Protein AF-A0A2E0SKE7-F1 (afdb_monomer)

Mean predicted aligned error: 14.34 Å

pLDDT: mean 80.15, std 22.95, range [33.75, 98.75]

Radius of gyration: 30.71 Å; Cα contacts (8 Å, |Δi|>4): 291; chains: 1; bounding box: 75×81×59 Å

Sequence (186 aa):
MTPLTCRRSLMFNAILLCSWVLGIGILSIAAPQISRQQVGTESETTEPKEPVQVSSRIMLTGGDTGILFVTASIEEGWFIHSITQETYIPTTISLHPQESFSTSNFKPERQPEIRLYDFTEVALEYHTEKVTWQAPIQFDAATDPADIVVRGKFKAAASTELTSVLIHAKLEARVEPTVPVLAPRT

Foldseek 3Di:
DDDDDDDDDDDDDDDDDDDDDDDDDDDPPPDPPPPPPPPPPPPPPPPPPDQKDKAWAWEAPDQFKTKIKIKIFGHPQKKWFDCPDDPDFHKDKFWDDDPFKDKDDKDKPDFFDWDDDPVDPDITGIDHGMIMIMIMMGGDPVDGQQPDWTKIWIWTWIDGPPDTDIDIDIYTYGHDPPDPPPPDDD

Structure (mmCIF, N/CA/C/O backbone):
data_AF-A0A2E0SKE7-F1
#
_entry.id   AF-A0A2E0SKE7-F1
#
loop_
_atom_site.group_PDB
_atom_site.id
_atom_site.type_symbol
_atom_site.label_atom_id
_atom_site.label_alt_id
_atom_site.label_comp_id
_atom_site.label_asym_id
_atom_site.label_entity_id
_atom_site.label_seq_id
_atom_site.pdbx_PDB_ins_code
_atom_site.Cartn_x
_atom_site.Cartn_y
_atom_site.Cartn_z
_atom_site.occupancy
_atom_site.B_iso_or_equiv
_atom_site.auth_seq_id
_atom_site.auth_comp_id
_atom_site.auth_asym_id
_atom_site.auth_atom_id
_atom_site.pdbx_PDB_model_num
ATOM 1 N N . MET A 1 1 ? -56.347 -2.959 -5.581 1.00 47.53 1 MET A N 1
ATOM 2 C CA . MET A 1 1 ? -55.720 -3.685 -6.704 1.00 47.53 1 MET A CA 1
ATOM 3 C C . MET A 1 1 ? -54.353 -4.131 -6.223 1.00 47.53 1 MET A C 1
ATOM 5 O O . MET A 1 1 ? -53.483 -3.297 -6.029 1.00 47.53 1 MET A O 1
ATOM 9 N N . THR A 1 2 ? -54.225 -5.412 -5.906 1.00 36.94 2 THR A N 1
ATOM 10 C CA . THR A 1 2 ? -53.046 -6.038 -5.289 1.00 36.94 2 THR A CA 1
ATOM 11 C C . THR A 1 2 ? -52.792 -7.382 -5.989 1.00 36.94 2 THR A C 1
ATOM 13 O O . THR A 1 2 ? -53.700 -7.898 -6.644 1.00 36.94 2 THR A O 1
ATOM 16 N N . PRO A 1 3 ? -51.548 -7.886 -5.946 1.00 51.59 3 PRO A N 1
ATOM 17 C CA . PRO A 1 3 ? -50.864 -8.478 -7.094 1.00 51.59 3 PRO A CA 1
ATOM 18 C C . PRO A 1 3 ? -50.889 -10.009 -7.086 1.00 51.59 3 PRO A C 1
ATOM 20 O O . PRO A 1 3 ? -51.118 -10.623 -6.047 1.00 51.59 3 PRO A O 1
ATOM 23 N N . LEU A 1 4 ? -50.565 -10.631 -8.225 1.00 41.72 4 LEU A N 1
ATOM 24 C CA . LEU A 1 4 ? -50.261 -12.060 -8.277 1.00 41.72 4 LEU A CA 1
ATOM 25 C C . LEU A 1 4 ? -48.939 -12.333 -8.997 1.00 41.72 4 LEU A C 1
ATOM 27 O O . LEU A 1 4 ? -48.780 -12.169 -10.204 1.00 41.72 4 LEU A O 1
ATOM 31 N N . THR A 1 5 ? -48.003 -12.766 -8.164 1.00 41.72 5 THR A N 1
ATOM 32 C CA . THR A 1 5 ? -46.734 -13.436 -8.415 1.00 41.72 5 THR A CA 1
ATOM 33 C C . THR A 1 5 ? -46.923 -14.681 -9.286 1.00 41.72 5 THR A C 1
ATOM 35 O O . THR A 1 5 ? -47.740 -15.545 -8.972 1.00 41.72 5 THR A O 1
ATOM 38 N N . CYS A 1 6 ? -46.125 -14.821 -10.346 1.00 36.75 6 CYS A N 1
ATOM 39 C CA . CYS A 1 6 ? -46.053 -16.046 -11.142 1.00 36.75 6 CYS A CA 1
ATOM 40 C C . CYS A 1 6 ? -44.883 -16.911 -10.646 1.00 36.75 6 CYS A C 1
ATOM 42 O O . CYS A 1 6 ? -43.718 -16.547 -10.793 1.00 36.75 6 CYS A O 1
ATOM 44 N N . ARG A 1 7 ? -45.207 -18.052 -10.029 1.00 44.09 7 ARG A N 1
ATOM 45 C CA . ARG A 1 7 ? -44.280 -19.104 -9.589 1.00 44.09 7 ARG A CA 1
ATOM 46 C C . ARG A 1 7 ? -44.518 -20.308 -10.499 1.00 44.09 7 ARG A C 1
ATOM 48 O O . ARG A 1 7 ? -45.610 -20.867 -10.479 1.00 44.09 7 ARG A O 1
ATOM 55 N N . ARG A 1 8 ? -43.536 -20.705 -11.312 1.00 43.62 8 ARG A N 1
ATOM 56 C CA . ARG A 1 8 ? -43.662 -21.858 -12.219 1.00 43.62 8 ARG A CA 1
ATOM 57 C C . ARG A 1 8 ? -42.868 -23.038 -11.659 1.00 43.62 8 ARG A C 1
ATOM 59 O O . ARG A 1 8 ? -41.648 -23.066 -11.732 1.00 43.62 8 ARG A O 1
ATOM 66 N N . SER A 1 9 ? -43.599 -23.974 -11.063 1.00 36.50 9 SER A N 1
ATOM 67 C CA . SER A 1 9 ? -43.170 -25.336 -10.744 1.00 36.50 9 SER A CA 1
ATOM 68 C C . SER A 1 9 ? -43.818 -26.254 -11.780 1.00 36.50 9 SER A C 1
ATOM 70 O O . SER A 1 9 ? -45.020 -26.124 -12.017 1.00 36.50 9 SER A O 1
ATOM 72 N N . LEU A 1 10 ? -43.054 -27.133 -12.429 1.00 44.31 10 LEU A N 1
ATOM 73 C CA . LEU A 1 10 ? -43.595 -28.154 -13.327 1.00 44.31 10 LEU A CA 1
ATOM 74 C C . LEU A 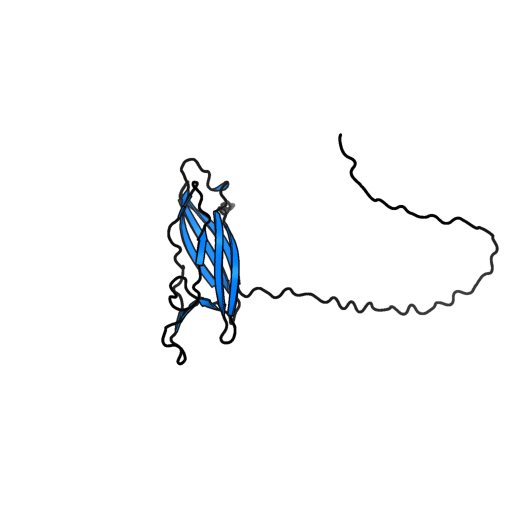1 10 ? -43.152 -29.537 -12.845 1.00 44.31 10 LEU A C 1
ATOM 76 O O . LEU A 1 10 ? -41.967 -29.850 -12.772 1.00 44.31 10 LEU A O 1
ATOM 80 N N . MET A 1 11 ? -44.181 -30.296 -12.475 1.00 34.84 11 MET A N 1
ATOM 81 C CA . MET A 1 11 ? -44.224 -31.686 -12.028 1.00 34.84 11 MET A CA 1
ATOM 82 C C . MET A 1 11 ? -43.727 -32.632 -13.136 1.00 34.84 11 MET A C 1
ATOM 84 O O . MET A 1 11 ? -43.934 -32.367 -14.317 1.00 34.84 11 MET A O 1
ATOM 88 N N . PHE A 1 12 ? -42.916 -33.645 -12.815 1.00 36.75 12 PHE A N 1
ATOM 89 C CA . PHE A 1 12 ? -43.329 -35.025 -12.494 1.00 36.75 12 PHE A CA 1
ATOM 90 C C . PHE A 1 12 ? -44.429 -35.579 -13.408 1.00 36.75 12 PHE A C 1
ATOM 92 O O . PHE A 1 12 ? -45.588 -35.190 -13.295 1.00 36.75 12 PHE A O 1
ATOM 99 N N . ASN A 1 13 ? -44.063 -36.543 -14.258 1.00 35.41 13 ASN A N 1
ATOM 100 C CA . ASN A 1 13 ? -45.011 -37.357 -15.010 1.00 35.41 13 ASN A CA 1
ATOM 101 C C . ASN A 1 13 ? -44.719 -38.843 -14.763 1.00 35.41 13 ASN A C 1
ATOM 103 O O . ASN A 1 13 ? -43.588 -39.303 -14.918 1.00 35.41 13 ASN A O 1
ATOM 107 N N . ALA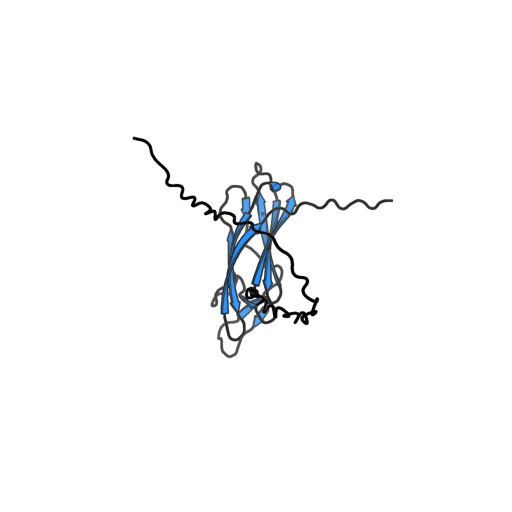 A 1 14 ? -45.754 -39.551 -14.321 1.00 41.03 14 ALA A N 1
ATOM 108 C CA . ALA A 1 14 ? -45.776 -40.965 -13.978 1.00 41.03 14 ALA A CA 1
ATOM 109 C C . ALA A 1 14 ? -46.131 -41.815 -15.207 1.00 41.03 14 ALA A C 1
ATOM 111 O O . ALA A 1 14 ? -46.956 -41.395 -16.016 1.00 41.03 14 ALA A O 1
ATOM 112 N N . ILE A 1 15 ? -45.584 -43.032 -15.315 1.00 44.59 15 ILE A N 1
ATOM 113 C CA . ILE A 1 15 ? -46.107 -44.076 -16.210 1.00 44.59 15 ILE A CA 1
ATOM 114 C C . ILE A 1 15 ? -46.180 -45.410 -15.455 1.00 44.59 15 ILE A C 1
ATOM 116 O O . ILE A 1 15 ? -45.271 -45.782 -14.716 1.00 44.59 15 ILE A O 1
ATOM 120 N N . LEU A 1 16 ? -47.333 -46.060 -15.630 1.00 40.56 16 LEU A N 1
ATOM 121 C CA . LEU A 1 16 ? -47.869 -47.229 -14.941 1.00 40.56 16 LEU A CA 1
ATOM 122 C C . LEU A 1 16 ? -47.240 -48.588 -15.312 1.00 40.56 16 LEU A C 1
ATOM 124 O O . LEU A 1 16 ? -46.763 -48.815 -16.418 1.00 40.56 16 LEU A O 1
ATOM 128 N N . LEU A 1 17 ? -47.404 -49.488 -14.336 1.00 45.91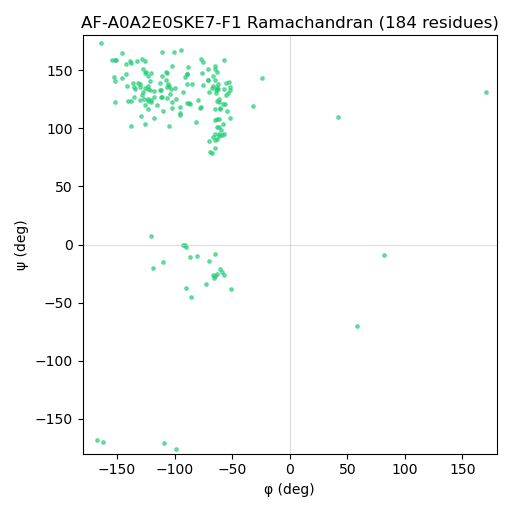 17 LEU A N 1
ATOM 129 C CA . LEU A 1 17 ? -47.401 -50.958 -14.292 1.00 45.91 17 LEU A CA 1
ATOM 130 C C . LEU A 1 17 ? -47.734 -51.760 -15.569 1.00 45.91 17 LEU A C 1
ATOM 132 O O . LEU A 1 17 ? -48.739 -51.521 -16.235 1.00 45.91 17 LEU A O 1
ATOM 136 N N . CYS A 1 18 ? -47.027 -52.888 -15.721 1.00 33.75 18 CYS A N 1
ATOM 137 C CA . CYS A 1 18 ? -47.603 -54.175 -16.132 1.00 33.75 18 CYS A CA 1
ATOM 138 C C . CYS A 1 18 ? -46.769 -55.340 -15.561 1.00 33.75 18 CYS A C 1
ATOM 140 O O . CYS A 1 18 ? -45.569 -55.430 -15.809 1.00 33.75 18 CYS A O 1
ATOM 142 N N . SER A 1 19 ? -47.408 -56.229 -14.797 1.00 45.47 19 SER A N 1
ATOM 143 C CA . SER A 1 19 ? -46.872 -57.523 -14.346 1.00 45.47 19 SER A CA 1
ATOM 144 C C . SER A 1 19 ? -47.419 -58.636 -15.228 1.00 45.47 19 SER A C 1
ATOM 146 O O . SER A 1 19 ? -48.630 -58.668 -15.375 1.00 45.47 19 SER A O 1
ATOM 148 N N . TRP A 1 20 ? -46.587 -59.576 -15.692 1.00 37.34 20 TRP A N 1
ATOM 149 C CA . TRP A 1 20 ? -46.933 -60.996 -15.892 1.00 37.34 20 TRP A CA 1
ATOM 150 C C . TRP A 1 20 ? -45.664 -61.861 -15.754 1.00 37.34 20 TRP A C 1
ATOM 152 O O . TRP A 1 20 ? -44.559 -61.437 -16.080 1.00 37.34 20 TRP A O 1
ATOM 162 N N . VAL A 1 21 ? -45.853 -63.052 -15.190 1.00 47.28 21 VAL A N 1
ATOM 163 C CA . VAL A 1 21 ? -44.866 -64.030 -14.700 1.00 47.28 21 VAL A CA 1
ATOM 164 C C . VAL A 1 21 ? -44.479 -65.024 -15.804 1.00 47.28 21 VAL A C 1
ATOM 166 O O . VAL A 1 21 ? -45.368 -65.429 -16.542 1.00 47.28 21 VAL A O 1
ATOM 169 N N . LEU A 1 22 ? -43.217 -65.479 -15.866 1.00 44.62 22 LEU A N 1
ATOM 170 C CA . LEU A 1 22 ? -42.801 -66.902 -15.962 1.00 44.62 22 LEU A CA 1
ATOM 171 C C . LEU A 1 22 ? -41.298 -67.029 -16.243 1.00 44.62 22 LEU A C 1
ATOM 173 O O . LEU A 1 22 ? -40.744 -66.369 -17.116 1.00 44.62 22 LEU A O 1
ATOM 177 N N . GLY A 1 23 ? -40.645 -67.879 -15.450 1.00 41.69 23 GLY A N 1
ATOM 178 C CA . GLY A 1 23 ? -39.206 -68.085 -15.468 1.00 41.69 23 GLY A CA 1
ATOM 179 C C . GLY A 1 23 ? -38.710 -68.917 -16.644 1.00 41.69 23 GLY A C 1
ATOM 180 O O . GLY A 1 23 ? -39.358 -69.869 -17.065 1.00 41.69 23 GLY A O 1
ATOM 181 N N . ILE A 1 24 ? -37.498 -68.590 -17.086 1.00 50.03 24 ILE A N 1
ATOM 182 C CA . ILE A 1 24 ? -36.566 -69.476 -17.784 1.00 50.03 24 ILE A CA 1
ATOM 183 C C . ILE A 1 24 ? -35.182 -69.130 -17.227 1.00 50.03 24 ILE A C 1
ATOM 185 O O . ILE A 1 24 ? -34.779 -67.967 -17.225 1.00 50.03 24 ILE A O 1
ATOM 189 N N . GLY A 1 25 ? -34.485 -70.133 -16.689 1.00 44.12 25 GLY A N 1
ATOM 190 C CA . GLY A 1 25 ? -33.108 -69.994 -16.230 1.00 44.12 25 GLY A CA 1
ATOM 191 C C . GLY A 1 25 ? -32.188 -69.679 -17.403 1.00 44.12 25 GLY A C 1
ATOM 192 O O . GLY A 1 25 ? -32.220 -70.367 -18.422 1.00 44.12 25 GLY A O 1
ATOM 193 N N . ILE A 1 26 ? -31.364 -68.644 -17.250 1.00 45.25 26 ILE A N 1
ATOM 194 C CA . ILE A 1 26 ? -30.317 -68.308 -18.208 1.00 45.25 26 ILE A CA 1
ATOM 195 C C . ILE A 1 26 ? -28.992 -68.237 -17.453 1.00 45.25 26 ILE A C 1
ATOM 197 O O . ILE A 1 26 ? -28.820 -67.492 -16.493 1.00 45.25 26 ILE A O 1
ATOM 201 N N . LEU A 1 27 ? -28.102 -69.106 -17.918 1.00 39.75 27 LEU A N 1
ATOM 202 C CA . LEU A 1 27 ? -26.671 -69.219 -17.691 1.00 39.75 27 LEU A CA 1
ATOM 203 C C . LEU A 1 27 ? -26.003 -67.846 -17.455 1.00 39.75 27 LEU A C 1
ATOM 205 O O . LEU A 1 27 ? -26.015 -66.994 -18.343 1.00 39.75 27 LEU A O 1
ATOM 209 N N . SER A 1 28 ? -25.385 -67.638 -16.285 1.00 39.94 28 SER A N 1
ATOM 210 C CA . SER A 1 28 ? -24.520 -66.476 -16.033 1.00 39.94 28 SER A CA 1
ATOM 211 C C . SER A 1 28 ? -23.273 -66.560 -16.910 1.00 39.94 28 SER A C 1
ATOM 213 O O . SER A 1 28 ? -22.270 -67.162 -16.533 1.00 39.94 28 SER A O 1
ATOM 215 N N . ILE A 1 29 ? -23.322 -65.941 -18.085 1.00 48.41 29 ILE A N 1
ATOM 216 C CA . ILE A 1 29 ? -22.117 -65.563 -18.817 1.00 48.41 29 ILE A CA 1
ATOM 217 C C . ILE A 1 29 ? -21.650 -64.260 -18.171 1.00 48.41 29 ILE A C 1
ATOM 219 O O . ILE A 1 29 ? -22.272 -63.213 -18.344 1.00 48.41 29 ILE A O 1
ATOM 223 N N . ALA A 1 30 ? -20.586 -64.330 -17.373 1.00 49.59 30 ALA A N 1
ATOM 224 C CA . ALA A 1 30 ? -19.907 -63.143 -16.877 1.00 49.59 30 ALA A CA 1
ATOM 225 C C . ALA A 1 30 ? -19.374 -62.354 -18.083 1.00 49.59 30 ALA A C 1
ATOM 227 O O . ALA A 1 30 ? -18.366 -62.722 -18.684 1.00 49.59 30 ALA A O 1
ATOM 228 N N . ALA A 1 31 ? -20.078 -61.291 -18.475 1.00 51.16 31 ALA A N 1
ATOM 229 C CA . ALA A 1 31 ? -19.536 -60.318 -19.408 1.00 51.16 31 ALA A CA 1
ATOM 230 C C . ALA A 1 31 ? -18.317 -59.654 -18.743 1.00 51.16 31 ALA A C 1
ATOM 232 O O . ALA A 1 31 ? -18.416 -59.265 -17.573 1.00 51.16 31 ALA A O 1
ATOM 233 N N . PRO A 1 32 ? -17.174 -59.507 -19.437 1.00 43.53 32 PRO A N 1
ATOM 234 C CA . PRO A 1 32 ? -16.062 -58.753 -18.891 1.00 43.53 32 PRO A CA 1
ATOM 235 C C . PRO A 1 32 ? -16.549 -57.323 -18.657 1.00 43.53 32 PRO A C 1
ATOM 237 O O . PRO A 1 32 ? -16.951 -56.625 -19.590 1.00 43.53 32 PRO A O 1
ATOM 240 N N . GLN A 1 33 ? -16.552 -56.901 -17.393 1.00 43.19 33 GLN A N 1
ATOM 241 C CA . GLN A 1 33 ? -16.687 -55.501 -17.022 1.00 43.19 33 GLN A CA 1
ATOM 242 C C . GLN A 1 33 ? -15.464 -54.787 -17.596 1.00 43.19 33 GLN 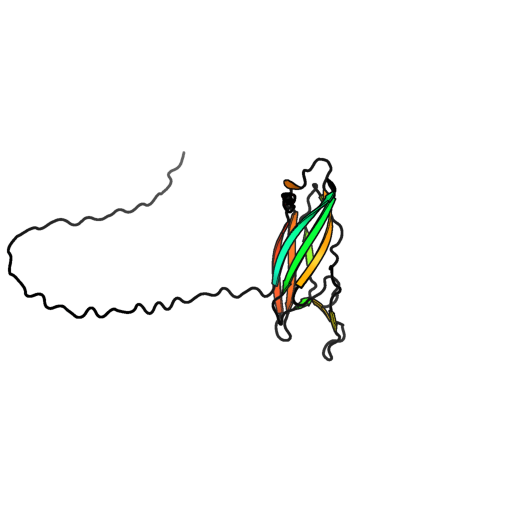A C 1
ATOM 244 O O . GLN A 1 33 ? -14.407 -54.723 -16.971 1.00 43.19 33 GLN A O 1
ATOM 249 N N . ILE A 1 34 ? -15.594 -54.293 -18.828 1.00 46.19 34 ILE A N 1
ATOM 250 C CA . ILE A 1 34 ? -14.717 -53.261 -19.360 1.00 46.19 34 ILE A CA 1
ATOM 251 C C . ILE A 1 34 ? -14.944 -52.075 -18.434 1.00 46.19 34 ILE A C 1
ATOM 253 O O . ILE A 1 34 ? -15.917 -51.333 -18.566 1.00 46.19 34 ILE A O 1
ATOM 257 N N . SER A 1 35 ? -14.071 -51.974 -17.432 1.00 44.56 35 SER A N 1
ATOM 258 C CA . SER A 1 35 ? -13.919 -50.800 -16.596 1.00 44.56 35 SER A CA 1
ATOM 259 C C . SER A 1 35 ? -13.568 -49.670 -17.545 1.00 44.56 35 SER A C 1
ATOM 261 O O . SER A 1 35 ? -12.428 -49.517 -17.986 1.00 44.56 35 SER A O 1
ATOM 263 N N . ARG A 1 36 ? -14.603 -48.944 -17.965 1.00 45.41 36 ARG A N 1
ATOM 264 C CA . ARG A 1 36 ? -14.473 -47.688 -18.675 1.00 45.41 36 ARG A CA 1
ATOM 265 C C . ARG A 1 36 ? -13.827 -46.757 -17.666 1.00 45.41 36 ARG A C 1
ATOM 267 O O . ARG A 1 36 ? -14.529 -46.137 -16.874 1.00 45.41 36 ARG A O 1
ATOM 274 N N . GLN A 1 37 ? -12.494 -46.727 -17.649 1.00 44.53 37 GLN A N 1
ATOM 275 C CA . GLN A 1 37 ? -11.767 -45.668 -16.979 1.00 44.53 37 GLN A CA 1
ATOM 276 C C . GLN A 1 37 ? -12.351 -44.373 -17.528 1.00 44.53 37 GLN A C 1
ATOM 278 O O . GLN A 1 37 ? -12.222 -44.064 -18.715 1.00 44.53 37 GLN A O 1
ATOM 283 N N . GLN A 1 38 ? -13.101 -43.678 -16.677 1.00 43.97 38 GLN A N 1
ATOM 284 C CA . GLN A 1 38 ? -13.405 -42.286 -16.896 1.00 43.97 38 GLN A CA 1
ATOM 285 C C . GLN A 1 38 ? -12.043 -41.607 -16.923 1.00 43.97 38 GLN A C 1
ATOM 287 O O . GLN A 1 38 ? -11.442 -41.359 -15.882 1.00 43.97 38 GLN A O 1
ATOM 292 N N . VAL A 1 39 ? -11.534 -41.358 -18.128 1.00 44.69 39 VAL A N 1
ATOM 293 C CA . VAL A 1 39 ? -10.578 -40.284 -18.354 1.00 44.69 39 VAL A CA 1
ATOM 294 C C . VAL A 1 39 ? -11.368 -39.020 -18.048 1.00 44.69 39 VAL A C 1
ATOM 296 O O . VAL A 1 39 ? -12.013 -38.431 -18.912 1.00 44.69 39 VAL A O 1
ATOM 299 N N . GLY A 1 40 ? -11.431 -38.694 -16.759 1.00 41.03 40 GLY A N 1
ATOM 300 C CA . GLY A 1 40 ? -11.759 -37.366 -16.303 1.00 41.03 40 GLY A CA 1
ATOM 301 C C . GLY A 1 40 ? -10.624 -36.491 -16.789 1.00 41.03 40 GLY A C 1
ATOM 302 O O . GLY A 1 40 ? -9.576 -36.415 -16.160 1.00 41.03 40 GLY A O 1
ATOM 303 N N . THR A 1 41 ? -10.813 -35.861 -17.943 1.00 41.12 41 THR A N 1
ATOM 304 C CA . THR A 1 41 ? -10.164 -34.584 -18.204 1.00 41.12 41 THR A CA 1
ATOM 305 C C . THR A 1 41 ? -10.810 -33.603 -17.236 1.00 41.12 41 THR A C 1
ATOM 307 O O . THR A 1 41 ? -11.751 -32.889 -17.570 1.00 41.12 41 THR A O 1
ATOM 310 N N . GLU A 1 42 ? -10.367 -33.662 -15.986 1.00 45.06 42 GLU A N 1
ATOM 311 C CA . GLU A 1 42 ? -10.544 -32.587 -15.033 1.00 45.06 42 GLU A CA 1
ATOM 312 C C . GLU A 1 42 ? -9.619 -31.488 -15.550 1.00 45.06 42 GLU A C 1
ATOM 314 O O . GLU A 1 42 ? -8.414 -31.473 -15.311 1.00 45.06 42 GLU A O 1
ATOM 319 N N . SER A 1 43 ? -10.168 -30.649 -16.429 1.00 44.66 43 SER A N 1
ATOM 320 C CA . SER A 1 43 ? -9.575 -29.358 -16.722 1.00 44.66 43 SER A CA 1
ATOM 321 C C . SER A 1 43 ? -9.597 -28.593 -15.410 1.00 44.66 43 SER A C 1
ATOM 323 O O . SER A 1 43 ? -10.604 -27.992 -15.042 1.00 44.66 43 SER A O 1
ATOM 325 N N . GLU A 1 44 ? -8.492 -28.684 -14.680 1.00 47.38 44 GLU A N 1
ATOM 326 C CA . GLU A 1 44 ? -8.134 -27.719 -13.664 1.00 47.38 44 GLU A CA 1
ATOM 327 C C . GLU A 1 44 ? -8.082 -26.368 -14.379 1.00 47.38 44 GLU A C 1
ATOM 329 O O . GLU A 1 44 ? -7.121 -26.022 -15.065 1.00 47.38 44 GLU A O 1
ATOM 334 N N . THR A 1 45 ? -9.191 -25.636 -14.319 1.00 37.44 45 THR A N 1
ATOM 335 C CA . THR A 1 45 ? -9.213 -24.216 -14.643 1.00 37.44 45 THR A CA 1
ATOM 336 C C . THR A 1 45 ? -8.436 -23.545 -13.523 1.00 37.44 45 THR A C 1
ATOM 338 O O . THR A 1 45 ? -9.017 -23.070 -12.550 1.00 37.44 45 THR A O 1
ATOM 341 N N . THR A 1 46 ? -7.107 -23.588 -13.604 1.00 50.41 46 THR A N 1
ATOM 342 C CA . THR A 1 46 ? -6.249 -22.758 -12.771 1.00 50.41 46 THR A CA 1
ATOM 343 C C . THR A 1 46 ? -6.577 -21.326 -13.169 1.00 50.41 46 THR A C 1
ATOM 345 O O . THR A 1 46 ? -6.186 -20.874 -14.248 1.00 50.41 46 THR A O 1
ATOM 348 N N . GLU A 1 47 ? -7.380 -20.629 -12.359 1.00 62.09 47 GLU A N 1
ATOM 349 C CA . GLU A 1 47 ? -7.526 -19.188 -12.527 1.00 62.09 47 GLU A CA 1
ATOM 350 C C . GLU A 1 47 ? -6.116 -18.585 -12.560 1.00 62.09 47 GLU A C 1
ATOM 352 O O . GLU A 1 47 ? -5.265 -18.984 -11.754 1.00 62.09 47 GLU A O 1
ATOM 357 N N . PRO A 1 48 ? -5.817 -17.701 -13.527 1.00 64.69 48 PRO A N 1
ATOM 358 C CA . PRO A 1 48 ? -4.485 -17.138 -13.646 1.00 64.69 48 PRO A CA 1
ATOM 359 C C . PRO A 1 48 ? -4.140 -16.446 -12.330 1.00 64.69 48 PRO A C 1
ATOM 361 O O . PRO A 1 48 ? -4.851 -15.546 -11.884 1.00 64.69 48 PRO A O 1
ATOM 364 N N . LYS A 1 49 ? -3.059 -16.904 -11.695 1.00 76.31 49 LYS A N 1
ATOM 365 C CA . LYS A 1 49 ? -2.551 -16.319 -10.459 1.00 76.31 49 LYS A CA 1
ATOM 366 C C . LYS A 1 49 ? -2.279 -14.836 -10.706 1.00 76.31 49 LYS A C 1
ATOM 368 O O . LYS A 1 49 ? -1.512 -14.486 -11.600 1.00 76.31 49 LYS A O 1
ATOM 373 N N . GLU A 1 50 ? -2.935 -13.967 -9.941 1.00 90.06 50 GLU A N 1
ATOM 374 C CA . GLU A 1 50 ? -2.691 -12.530 -10.036 1.00 90.06 50 GLU A CA 1
ATOM 375 C C . GLU A 1 50 ? -1.229 -12.231 -9.652 1.00 90.06 50 GLU A C 1
ATOM 377 O O . GLU A 1 50 ? -0.758 -12.736 -8.625 1.00 90.06 50 GLU A O 1
ATOM 382 N N . PRO A 1 51 ? -0.508 -11.397 -10.426 1.00 95.75 51 PRO A N 1
ATOM 383 C CA . PRO A 1 51 ? 0.923 -11.161 -10.213 1.00 95.75 51 PRO A CA 1
ATOM 384 C C . PRO A 1 51 ? 1.214 -10.368 -8.932 1.00 95.75 51 PRO A C 1
ATOM 386 O O . PRO A 1 51 ? 2.357 -10.301 -8.483 1.00 95.75 51 PRO A O 1
ATOM 389 N N . VAL A 1 52 ? 0.189 -9.744 -8.340 1.00 97.81 52 VAL A N 1
ATOM 390 C CA . VAL A 1 52 ? 0.290 -8.993 -7.089 1.00 97.81 52 VAL A CA 1
ATOM 391 C C . VAL A 1 52 ? -0.909 -9.311 -6.209 1.00 97.81 52 VAL A C 1
ATOM 393 O O . VAL A 1 52 ? -2.047 -9.062 -6.592 1.00 97.81 52 VAL A O 1
ATOM 396 N N . GLN A 1 53 ? -0.643 -9.786 -4.997 1.00 97.75 53 GLN A N 1
ATOM 397 C CA . GLN A 1 53 ? -1.646 -9.987 -3.954 1.00 97.75 53 GLN A CA 1
ATOM 398 C C . GLN A 1 53 ? -1.482 -8.916 -2.884 1.00 97.75 53 GLN A C 1
ATOM 400 O O . GLN A 1 53 ? -0.363 -8.623 -2.463 1.00 97.75 53 GLN A O 1
ATOM 405 N N . VAL A 1 54 ? -2.589 -8.330 -2.429 1.00 98.00 54 VAL A N 1
ATOM 406 C CA . VAL A 1 54 ? -2.562 -7.206 -1.486 1.00 98.00 54 VAL A CA 1
ATOM 407 C C . VAL A 1 54 ? -3.328 -7.556 -0.221 1.00 98.00 54 VAL A C 1
ATOM 409 O O . VAL A 1 54 ? -4.460 -8.030 -0.280 1.00 98.00 54 VAL A O 1
ATOM 412 N N . SER A 1 55 ? -2.724 -7.283 0.930 1.00 97.69 55 SER A N 1
ATOM 413 C CA . SER A 1 55 ? -3.348 -7.423 2.243 1.00 97.69 55 SER A CA 1
ATOM 414 C C . SER A 1 55 ? -3.196 -6.143 3.059 1.00 97.69 55 SER A C 1
ATOM 416 O O . SER A 1 55 ? -2.341 -5.298 2.784 1.00 97.69 55 SER A O 1
ATOM 418 N N . SER A 1 56 ? -4.048 -5.975 4.066 1.00 98.12 56 SER A N 1
ATOM 419 C CA . SER A 1 56 ? -3.998 -4.820 4.957 1.00 98.12 56 SER A CA 1
ATOM 420 C C . SER A 1 56 ? -4.401 -5.189 6.376 1.00 98.12 56 SER A C 1
ATOM 422 O O . SER A 1 56 ? -5.311 -5.993 6.566 1.00 98.12 56 SER A O 1
ATOM 424 N N . ARG A 1 57 ? -3.749 -4.583 7.368 1.00 96.62 57 ARG A N 1
ATOM 425 C CA . ARG A 1 57 ? -3.978 -4.854 8.795 1.00 96.62 57 ARG A CA 1
ATOM 426 C C . ARG A 1 57 ? -3.692 -3.628 9.651 1.00 96.62 57 ARG A C 1
ATOM 428 O O . ARG A 1 57 ? -2.941 -2.751 9.229 1.00 96.62 57 ARG A O 1
ATOM 435 N N . ILE A 1 58 ? -4.251 -3.585 10.855 1.00 97.31 58 ILE A N 1
ATOM 436 C CA . ILE A 1 58 ? -3.992 -2.529 11.838 1.00 97.31 58 ILE A CA 1
ATOM 437 C C . ILE A 1 58 ? -3.363 -3.156 13.079 1.00 97.31 58 ILE A C 1
ATOM 439 O O . ILE A 1 58 ? -3.878 -4.139 13.610 1.00 97.31 58 ILE A O 1
ATOM 443 N N . MET A 1 59 ? -2.276 -2.556 13.560 1.00 95.94 59 MET A N 1
ATOM 444 C CA . MET A 1 59 ? -1.720 -2.848 14.881 1.00 95.94 59 MET A CA 1
ATOM 445 C C . MET A 1 59 ? -1.914 -1.637 15.786 1.00 95.94 59 MET A C 1
ATOM 447 O O . MET A 1 59 ? -1.495 -0.537 15.429 1.00 95.94 59 MET A O 1
ATOM 451 N N . LEU A 1 60 ? -2.516 -1.833 16.958 1.00 95.19 60 LEU A N 1
ATOM 452 C CA . LEU A 1 60 ? -2.624 -0.773 17.958 1.00 95.19 60 LEU A CA 1
ATOM 453 C C . LEU A 1 60 ? -1.277 -0.552 18.653 1.00 95.19 60 LEU A C 1
ATOM 455 O O . LEU A 1 60 ? -0.582 -1.500 19.016 1.00 95.19 60 LEU A O 1
ATOM 459 N N . THR A 1 61 ? -0.929 0.714 18.847 1.00 93.50 61 THR A N 1
ATOM 460 C CA . THR A 1 61 ? 0.237 1.172 19.618 1.00 93.50 61 THR A CA 1
ATOM 461 C C . THR A 1 61 ? -0.173 1.840 20.931 1.00 93.50 61 THR A C 1
ATOM 463 O O . THR A 1 61 ? 0.655 2.006 21.823 1.00 93.50 61 THR A O 1
ATOM 466 N N . GLY A 1 62 ? -1.450 2.200 21.057 1.00 85.44 62 GLY A N 1
ATOM 467 C CA 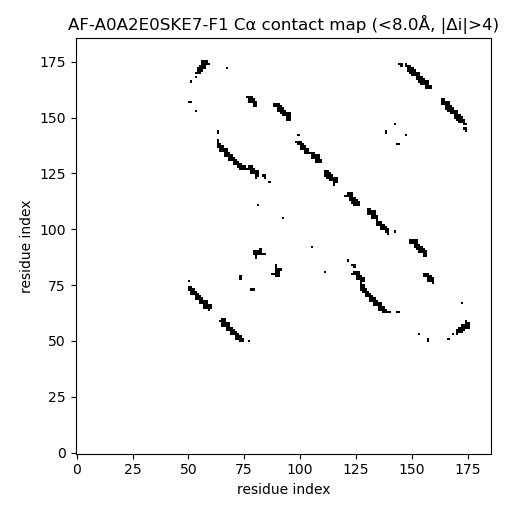. GLY A 1 62 ? -2.099 2.771 22.232 1.00 85.44 62 GLY A CA 1
ATOM 468 C C . GLY A 1 62 ? -3.618 2.655 22.079 1.00 85.44 62 GLY A C 1
ATOM 469 O O . GLY A 1 62 ? -4.090 2.237 21.026 1.00 85.44 62 GLY A O 1
ATOM 470 N N . GLY A 1 63 ? -4.386 2.997 23.118 1.00 85.69 63 GLY A N 1
ATOM 471 C CA . GLY A 1 63 ? -5.839 2.757 23.145 1.00 85.69 63 GLY A CA 1
ATOM 472 C C . GLY A 1 63 ? -6.594 3.276 21.914 1.00 85.69 63 GLY A C 1
ATOM 473 O O . GLY A 1 63 ? -7.475 2.592 21.411 1.00 85.69 63 GLY A O 1
ATOM 474 N N . ASP A 1 64 ? -6.195 4.433 21.395 1.00 92.81 64 ASP A N 1
ATOM 475 C CA . ASP A 1 64 ? -6.792 5.132 20.253 1.00 92.81 64 ASP A CA 1
ATOM 476 C C . ASP A 1 64 ? -5.801 5.357 19.092 1.00 92.81 64 ASP A C 1
ATOM 478 O O . ASP A 1 64 ? -6.124 6.018 18.109 1.00 92.81 64 ASP A O 1
ATOM 482 N N . THR A 1 65 ? -4.592 4.794 19.165 1.00 95.38 65 THR A N 1
ATOM 483 C CA . THR A 1 65 ? -3.530 4.983 18.163 1.00 95.38 65 THR A CA 1
ATOM 484 C C . THR A 1 65 ? -3.017 3.659 17.632 1.00 95.38 65 THR A C 1
ATOM 486 O O . THR A 1 65 ? -2.915 2.664 18.353 1.00 95.38 65 THR A O 1
ATOM 489 N N . GLY A 1 66 ? -2.620 3.645 16.365 1.00 95.75 66 GLY A N 1
ATOM 490 C CA . GLY A 1 66 ? -2.010 2.476 15.758 1.00 95.75 66 GLY A CA 1
ATOM 491 C C . GLY A 1 66 ? -1.248 2.769 14.477 1.00 95.75 66 GLY A C 1
ATOM 492 O O . GLY A 1 66 ? -1.029 3.915 14.077 1.00 95.75 66 GLY A O 1
ATOM 493 N N . ILE A 1 67 ? -0.865 1.687 13.811 1.00 97.69 67 ILE A N 1
ATOM 494 C CA . ILE A 1 67 ? -0.229 1.697 12.500 1.00 97.69 67 ILE A CA 1
ATOM 495 C C . ILE A 1 67 ? -1.070 0.840 11.558 1.00 97.69 67 ILE A C 1
ATOM 497 O O . ILE A 1 67 ? -1.343 -0.332 11.831 1.00 97.69 67 ILE A O 1
ATOM 501 N N . LEU A 1 68 ? -1.476 1.439 10.443 1.00 98.25 68 LEU A N 1
ATOM 502 C CA . LEU A 1 68 ? -2.106 0.761 9.323 1.00 98.25 68 LEU A CA 1
ATOM 503 C C . LEU A 1 68 ? -1.024 0.282 8.359 1.00 98.25 68 LEU A C 1
ATOM 505 O O . LEU A 1 68 ? -0.261 1.087 7.825 1.00 98.25 68 LEU A O 1
ATOM 509 N N . PHE A 1 69 ? -1.001 -1.022 8.111 1.00 98.44 69 PHE A N 1
ATOM 510 C CA . PHE A 1 69 ? -0.111 -1.666 7.159 1.00 98.44 69 PHE A CA 1
ATOM 511 C C . PHE A 1 69 ? -0.882 -2.067 5.907 1.00 98.44 69 PHE A C 1
ATOM 513 O O . PHE A 1 69 ? -1.975 -2.630 5.993 1.00 98.44 69 PHE A O 1
ATOM 520 N N . VAL A 1 70 ? -0.276 -1.841 4.748 1.00 98.62 70 VAL A N 1
ATOM 521 C CA . VAL A 1 70 ? -0.699 -2.389 3.456 1.00 98.62 70 VAL A CA 1
ATOM 522 C C . VAL A 1 70 ? 0.491 -3.148 2.892 1.00 98.62 70 VAL A C 1
ATOM 524 O O . VAL A 1 70 ? 1.568 -2.577 2.777 1.00 98.62 70 VAL A O 1
ATOM 527 N N . THR A 1 71 ? 0.330 -4.428 2.576 1.00 98.62 71 THR A N 1
ATOM 528 C CA . THR A 1 71 ? 1.405 -5.279 2.050 1.00 98.62 71 THR A CA 1
ATOM 529 C C . THR A 1 71 ? 1.036 -5.759 0.660 1.00 98.62 71 THR A C 1
ATOM 531 O O . THR A 1 71 ? -0.034 -6.335 0.483 1.00 98.62 71 THR A O 1
ATOM 534 N N . ALA A 1 72 ? 1.922 -5.549 -0.308 1.00 98.56 72 ALA A N 1
ATOM 535 C CA . ALA A 1 72 ? 1.854 -6.185 -1.615 1.00 98.56 72 ALA A CA 1
ATOM 536 C C . ALA A 1 72 ? 2.876 -7.326 -1.673 1.00 98.56 72 ALA A C 1
ATOM 538 O O . ALA A 1 72 ? 4.071 -7.101 -1.469 1.00 98.56 72 ALA A O 1
ATOM 539 N N . SER A 1 73 ? 2.402 -8.536 -1.954 1.00 98.31 73 SER A N 1
ATOM 540 C CA . SER A 1 73 ? 3.211 -9.692 -2.340 1.00 98.31 73 SER A CA 1
ATOM 541 C C . SER A 1 73 ? 3.226 -9.774 -3.860 1.00 98.31 73 SER A C 1
ATOM 543 O O . SER A 1 73 ? 2.175 -9.899 -4.481 1.00 98.31 73 SER A O 1
ATOM 545 N N . ILE A 1 74 ? 4.410 -9.659 -4.443 1.00 98.25 74 ILE A N 1
ATOM 546 C CA . ILE A 1 74 ? 4.658 -9.522 -5.875 1.00 98.25 74 ILE A CA 1
ATOM 547 C C . ILE A 1 74 ? 5.321 -10.812 -6.342 1.00 98.25 74 ILE A C 1
ATOM 549 O O . ILE A 1 74 ? 6.311 -11.255 -5.759 1.00 98.25 74 ILE A O 1
ATOM 553 N N . GLU A 1 75 ? 4.755 -11.432 -7.367 1.00 97.44 75 GLU A N 1
ATOM 554 C CA . GLU A 1 75 ? 5.310 -12.650 -7.939 1.00 97.44 75 GLU A CA 1
ATOM 555 C C . GLU A 1 75 ? 6.704 -12.412 -8.538 1.00 97.44 75 GLU A C 1
ATOM 557 O O . GLU A 1 75 ? 7.023 -11.327 -9.025 1.00 97.44 75 GLU A O 1
ATOM 562 N N . GLU A 1 76 ? 7.553 -13.437 -8.490 1.00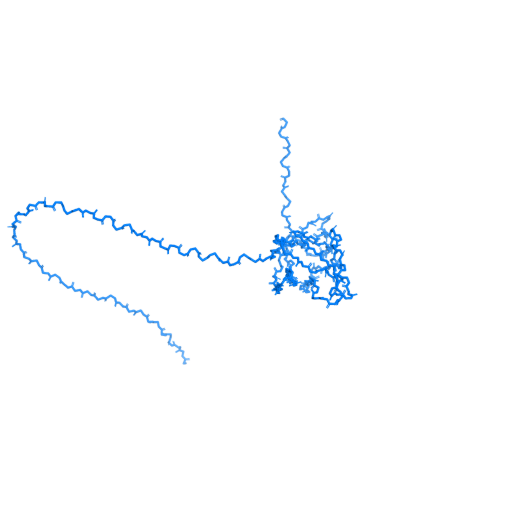 96.06 76 GLU A N 1
ATOM 563 C CA . GLU A 1 76 ? 8.889 -13.387 -9.077 1.00 96.06 76 GLU A CA 1
ATOM 564 C C . GLU A 1 76 ? 8.827 -13.020 -10.570 1.00 96.06 76 GLU A C 1
ATOM 566 O O . GLU A 1 76 ? 7.947 -13.468 -11.306 1.00 96.06 76 GLU A O 1
ATOM 571 N N . GLY A 1 77 ? 9.754 -12.168 -11.015 1.00 95.44 77 GLY A N 1
ATOM 572 C CA . GLY A 1 77 ? 9.777 -11.631 -12.379 1.00 95.44 77 GLY A CA 1
ATOM 573 C C . GLY A 1 77 ? 8.848 -10.434 -12.613 1.00 95.44 77 GLY A C 1
ATOM 574 O O . GLY A 1 77 ? 8.969 -9.778 -13.648 1.00 95.44 77 GLY A O 1
ATOM 575 N N . TRP A 1 78 ? 7.978 -10.104 -11.655 1.00 97.81 78 TRP A N 1
ATOM 576 C CA . TRP A 1 78 ? 7.157 -8.896 -11.680 1.00 97.81 78 TRP A CA 1
ATOM 577 C C . TRP A 1 78 ? 7.711 -7.810 -10.757 1.00 97.81 78 TRP A C 1
ATOM 579 O O . TRP A 1 78 ? 8.361 -8.071 -9.740 1.00 97.81 78 TRP A O 1
ATOM 589 N N . PHE A 1 79 ? 7.397 -6.564 -11.090 1.00 97.50 79 PHE A N 1
ATOM 590 C CA . PHE A 1 79 ? 7.633 -5.404 -10.242 1.00 97.50 79 PHE A CA 1
ATOM 591 C C . PHE A 1 79 ? 6.450 -4.437 -10.293 1.00 97.50 79 PHE A C 1
ATOM 593 O O . PHE A 1 79 ? 5.682 -4.417 -11.254 1.00 97.50 79 PHE A O 1
ATOM 600 N N . ILE A 1 80 ? 6.315 -3.604 -9.263 1.00 98.25 80 ILE A N 1
ATOM 601 C CA . ILE A 1 80 ? 5.388 -2.464 -9.246 1.00 98.25 80 ILE A CA 1
ATOM 602 C C . ILE A 1 80 ? 6.165 -1.172 -9.043 1.00 98.25 80 ILE A C 1
ATOM 604 O O . ILE A 1 80 ? 7.168 -1.155 -8.329 1.00 98.25 80 ILE A O 1
ATOM 608 N N . HIS A 1 81 ? 5.694 -0.077 -9.628 1.00 97.50 81 HIS A N 1
ATOM 609 C CA . HIS A 1 81 ? 6.333 1.224 -9.451 1.00 97.50 81 HIS A CA 1
ATOM 610 C C . HIS A 1 81 ? 6.135 1.781 -8.034 1.00 97.50 81 HIS A C 1
ATOM 612 O O . HIS A 1 81 ? 5.119 1.523 -7.379 1.00 97.50 81 HIS A O 1
ATOM 618 N N . SER A 1 82 ? 7.093 2.582 -7.575 1.00 97.75 82 SER A N 1
ATOM 619 C CA . SER A 1 82 ? 7.023 3.325 -6.314 1.00 97.75 82 SER A CA 1
ATOM 620 C C . SER A 1 82 ? 5.799 4.254 -6.252 1.00 97.75 82 SER A C 1
ATOM 622 O O . SER A 1 82 ? 5.259 4.665 -7.278 1.00 97.75 82 SER A O 1
ATOM 624 N N . ILE A 1 83 ? 5.386 4.634 -5.037 1.00 97.38 83 ILE A N 1
ATOM 625 C CA . ILE A 1 83 ? 4.401 5.712 -4.814 1.00 97.38 83 ILE A CA 1
ATOM 626 C C . ILE A 1 83 ? 4.961 7.072 -5.272 1.00 97.38 83 ILE A C 1
ATOM 628 O O . ILE A 1 83 ? 4.198 7.959 -5.641 1.00 97.38 83 ILE A O 1
ATOM 632 N N . THR A 1 84 ? 6.287 7.236 -5.262 1.00 96.06 84 THR A N 1
ATOM 633 C CA . THR A 1 84 ? 6.984 8.468 -5.668 1.00 96.06 84 THR A CA 1
ATOM 634 C C . THR A 1 84 ? 7.345 8.515 -7.149 1.00 96.06 84 THR A C 1
ATOM 636 O O . THR A 1 84 ? 7.870 9.525 -7.599 1.00 96.06 84 THR A O 1
ATOM 639 N N . GLN A 1 85 ? 7.048 7.464 -7.921 1.00 95.19 85 GLN A N 1
ATOM 640 C CA . GLN A 1 85 ? 7.342 7.441 -9.352 1.00 95.19 85 GLN A CA 1
ATOM 641 C C . GLN A 1 85 ? 6.556 8.541 -10.083 1.00 95.19 85 GLN A C 1
ATOM 643 O O . GLN A 1 85 ? 5.329 8.560 -10.047 1.00 95.19 85 GLN A O 1
ATOM 648 N N . GLU A 1 86 ? 7.258 9.426 -10.791 1.00 87.56 86 GLU A N 1
ATOM 649 C CA . GLU A 1 86 ? 6.621 10.580 -11.445 1.00 87.56 86 GLU A CA 1
ATOM 650 C C . GLU A 1 86 ? 6.062 10.267 -12.845 1.00 87.56 86 GLU A C 1
ATOM 652 O O . GLU A 1 86 ? 4.953 10.675 -13.184 1.00 87.56 86 GLU A O 1
ATOM 657 N N . THR A 1 87 ? 6.832 9.564 -13.683 1.00 87.69 87 THR A N 1
ATOM 658 C CA . THR A 1 87 ? 6.527 9.415 -15.122 1.00 87.69 87 THR A CA 1
ATOM 659 C C . THR A 1 87 ? 5.663 8.200 -15.462 1.00 87.69 87 THR A C 1
ATOM 661 O O . THR A 1 87 ? 4.815 8.276 -16.350 1.00 87.69 87 THR A O 1
ATOM 664 N N . TYR A 1 88 ? 5.877 7.073 -14.781 1.00 90.25 88 TYR A N 1
ATOM 665 C CA . TYR A 1 88 ? 5.104 5.839 -14.975 1.00 90.25 88 TYR A CA 1
ATOM 666 C C . TYR A 1 88 ? 3.948 5.759 -13.980 1.00 90.25 88 TYR A C 1
ATOM 668 O O . TYR A 1 88 ? 3.920 6.517 -13.019 1.00 90.25 88 TYR A O 1
ATOM 676 N N . ILE A 1 89 ? 3.003 4.836 -14.193 1.00 94.38 89 ILE A N 1
ATOM 677 C CA . ILE A 1 89 ? 1.831 4.670 -13.319 1.00 94.38 89 ILE A CA 1
ATOM 678 C C . ILE A 1 89 ? 2.303 4.261 -11.911 1.00 94.38 89 ILE A C 1
ATOM 680 O O . ILE A 1 89 ? 2.722 3.112 -11.735 1.00 94.38 89 ILE A O 1
ATOM 684 N N . PRO A 1 90 ? 2.227 5.154 -10.905 1.00 97.38 90 PRO A N 1
ATOM 685 C CA . PRO A 1 90 ? 2.742 4.863 -9.579 1.00 97.38 90 PRO A CA 1
ATOM 686 C C . PRO A 1 90 ? 1.788 3.950 -8.815 1.00 97.38 90 PRO A C 1
ATOM 688 O O . PRO A 1 90 ? 0.578 3.893 -9.079 1.00 97.38 90 PRO A O 1
ATOM 691 N N . THR A 1 91 ? 2.317 3.286 -7.790 1.00 98.31 91 THR A N 1
ATOM 692 C CA . THR A 1 91 ? 1.449 2.664 -6.789 1.00 98.31 91 THR A CA 1
ATOM 693 C C . THR A 1 91 ? 0.643 3.748 -6.072 1.00 98.31 91 THR A C 1
ATOM 695 O O . THR A 1 91 ? 1.170 4.783 -5.678 1.00 98.31 91 THR A O 1
ATOM 698 N N . THR A 1 92 ? -0.654 3.521 -5.885 1.00 98.25 92 THR A N 1
ATOM 699 C CA . THR A 1 92 ? -1.551 4.422 -5.158 1.00 98.25 92 THR A CA 1
ATOM 700 C C . THR A 1 92 ? -2.313 3.649 -4.093 1.00 98.25 92 THR A C 1
ATOM 702 O O . THR A 1 92 ? -2.967 2.645 -4.383 1.00 98.25 92 THR A O 1
ATOM 705 N N . ILE A 1 93 ? -2.282 4.163 -2.865 1.00 98.50 93 ILE A N 1
ATOM 706 C CA . ILE A 1 93 ? -3.074 3.673 -1.737 1.00 98.50 93 ILE A CA 1
ATOM 707 C C . ILE A 1 93 ? -4.035 4.789 -1.343 1.00 98.50 93 ILE A C 1
ATOM 709 O O . ILE A 1 93 ? -3.609 5.894 -1.010 1.00 98.50 93 ILE A O 1
ATOM 713 N N . SER A 1 94 ? -5.336 4.524 -1.402 1.00 97.69 94 SER A N 1
ATOM 714 C CA . SER A 1 94 ? -6.365 5.508 -1.059 1.00 97.69 94 SER A CA 1
ATOM 715 C C . SER A 1 94 ? -7.362 4.908 -0.088 1.00 97.69 94 SER A C 1
ATOM 717 O O . SER A 1 94 ? -7.977 3.885 -0.382 1.00 97.69 94 SER A O 1
ATOM 719 N N . LEU A 1 95 ? -7.557 5.559 1.052 1.00 97.75 95 LEU A N 1
ATOM 720 C CA . LEU A 1 95 ? -8.575 5.169 2.021 1.00 97.75 95 LEU A CA 1
ATOM 721 C C . LEU A 1 95 ? -9.890 5.878 1.704 1.00 97.75 95 LEU A C 1
ATOM 723 O O . LEU A 1 95 ? -9.902 7.003 1.202 1.00 97.75 95 LEU A O 1
ATOM 727 N N . HIS A 1 96 ? -11.009 5.211 1.966 1.00 96.81 96 HIS A N 1
ATOM 728 C CA . HIS A 1 96 ? -12.304 5.872 1.951 1.00 96.81 96 HIS A CA 1
ATOM 729 C C . HIS A 1 96 ? -12.382 6.816 3.157 1.00 96.81 96 HIS A C 1
ATOM 731 O O . HIS A 1 96 ? -12.076 6.373 4.266 1.00 96.81 96 HIS A O 1
ATOM 737 N N . PRO A 1 97 ? -12.797 8.080 2.969 1.00 90.25 97 PRO A N 1
ATOM 738 C CA . PRO A 1 97 ? -12.984 9.001 4.082 1.00 90.25 97 PRO A CA 1
ATOM 739 C C . PRO A 1 97 ? -13.975 8.434 5.102 1.00 90.25 97 PRO A C 1
ATOM 741 O O . PRO A 1 97 ? -15.042 7.944 4.722 1.00 90.25 97 PRO A O 1
ATOM 744 N N . GLN A 1 98 ? -13.620 8.507 6.381 1.00 91.50 98 GLN A N 1
ATOM 745 C CA . GLN A 1 98 ? -14.483 8.189 7.516 1.00 91.50 98 GLN A CA 1
ATOM 746 C C . GLN A 1 98 ? -14.191 9.188 8.633 1.00 91.50 98 GLN A C 1
ATOM 748 O O . GLN A 1 98 ? -13.055 9.631 8.764 1.00 91.50 98 GLN A O 1
ATOM 753 N N . GLU A 1 99 ? -15.208 9.550 9.413 1.00 91.94 99 GLU A N 1
ATOM 754 C CA . GLU A 1 99 ? -15.029 10.471 10.543 1.00 91.94 99 GLU A CA 1
ATOM 755 C C . GLU A 1 99 ? -14.289 9.789 11.699 1.00 91.94 99 GLU A C 1
ATOM 757 O O . GLU A 1 99 ? -13.425 10.404 12.295 1.00 91.94 99 GLU A O 1
ATOM 762 N N . SER A 1 100 ? -14.518 8.487 11.902 1.00 93.81 100 SER A N 1
ATOM 763 C CA . SER A 1 100 ? -14.036 7.691 13.040 1.00 93.81 100 SER A CA 1
ATOM 764 C C . SER A 1 100 ? -12.515 7.509 13.153 1.00 93.81 100 SER A C 1
ATOM 766 O O . SER A 1 100 ? -12.045 6.905 14.122 1.00 93.81 100 SER A O 1
ATOM 768 N N . PHE A 1 101 ? -11.743 7.933 12.149 1.00 96.00 101 PHE A N 1
ATOM 769 C CA . PHE A 1 101 ? -10.286 7.882 12.187 1.00 96.00 101 PHE A CA 1
ATOM 770 C C . PHE A 1 101 ? -9.643 8.932 11.276 1.00 96.00 101 PHE A C 1
ATOM 772 O O . PHE A 1 101 ? -10.206 9.362 10.271 1.00 96.00 101 PHE A O 1
ATOM 779 N N . SER A 1 102 ? -8.384 9.253 11.559 1.00 96.25 102 SER A N 1
ATOM 780 C CA . SER A 1 102 ? -7.501 10.008 10.672 1.00 96.25 102 SER A CA 1
ATOM 781 C C . SER A 1 102 ? -6.211 9.235 10.399 1.00 96.25 102 SER A C 1
ATOM 783 O O . SER A 1 102 ? -5.739 8.466 11.238 1.00 96.25 102 SER A O 1
ATOM 785 N N . THR A 1 103 ? -5.636 9.415 9.206 1.00 96.19 103 THR A N 1
ATOM 786 C CA . THR A 1 103 ? -4.342 8.821 8.833 1.00 96.19 103 THR A CA 1
ATOM 787 C C . THR A 1 103 ? -3.437 9.858 8.193 1.00 96.19 103 THR A C 1
ATOM 789 O O . THR A 1 103 ? -3.895 10.857 7.638 1.00 96.19 103 THR A O 1
ATOM 792 N N . SER A 1 104 ? -2.136 9.591 8.226 1.00 94.44 104 SER A N 1
ATOM 793 C CA . SER A 1 104 ? -1.156 10.340 7.432 1.00 94.44 104 SER A CA 1
ATOM 794 C C . SER A 1 104 ? -0.786 9.590 6.146 1.00 94.44 104 SER A C 1
ATOM 796 O O . SER A 1 104 ? -1.367 8.548 5.831 1.00 94.44 104 SER A O 1
ATOM 798 N N . ASN A 1 105 ? 0.159 10.139 5.379 1.00 95.56 105 ASN A N 1
ATOM 799 C CA . ASN A 1 105 ? 0.636 9.522 4.144 1.00 95.56 105 ASN A CA 1
ATOM 800 C C . ASN A 1 105 ? 1.341 8.188 4.416 1.00 95.56 105 ASN A C 1
ATOM 802 O O . ASN A 1 105 ? 2.136 8.064 5.350 1.00 95.56 105 ASN A O 1
ATOM 806 N N . PHE A 1 106 ? 1.107 7.226 3.526 1.00 97.94 106 PHE A N 1
ATOM 807 C CA . PHE A 1 106 ? 1.799 5.945 3.527 1.00 97.94 106 PHE A CA 1
ATOM 808 C C . PHE A 1 106 ? 3.281 6.110 3.192 1.00 97.94 106 PHE A C 1
ATOM 810 O O . PHE A 1 106 ? 3.646 6.816 2.252 1.00 97.94 106 PHE A O 1
ATOM 817 N N . LYS A 1 107 ? 4.131 5.407 3.940 1.00 97.69 107 LYS A N 1
ATOM 818 C CA . LYS A 1 107 ? 5.572 5.315 3.689 1.00 97.69 107 LYS A CA 1
ATOM 819 C C . LYS A 1 107 ? 5.972 3.854 3.528 1.00 97.69 107 LYS A C 1
ATOM 821 O O . LYS A 1 107 ? 5.538 3.043 4.346 1.00 97.69 107 LYS A O 1
ATOM 826 N N . PRO A 1 108 ? 6.776 3.499 2.516 1.00 98.06 108 PRO A N 1
ATOM 827 C CA . PRO A 1 108 ? 7.238 2.130 2.374 1.00 98.06 108 PRO A CA 1
ATOM 828 C C . PRO A 1 108 ? 8.257 1.802 3.475 1.00 98.06 108 PRO A C 1
ATOM 830 O O . PRO A 1 108 ? 9.084 2.640 3.837 1.00 98.06 108 PRO A O 1
ATOM 833 N N . GLU A 1 109 ? 8.207 0.583 4.010 1.00 97.69 109 GLU A N 1
ATOM 834 C CA . GLU A 1 109 ? 9.174 0.087 5.002 1.00 97.69 109 GLU A CA 1
ATOM 835 C C . GLU A 1 109 ? 10.581 -0.052 4.411 1.00 97.69 109 GLU A C 1
ATOM 837 O O . GLU A 1 109 ? 11.576 0.093 5.119 1.00 97.69 109 GLU A O 1
ATOM 842 N N . ARG A 1 110 ? 10.668 -0.300 3.100 1.00 96.94 110 ARG A N 1
ATOM 843 C CA . ARG A 1 110 ? 11.921 -0.337 2.345 1.00 96.94 110 ARG A CA 1
ATOM 844 C C . ARG A 1 110 ? 11.879 0.659 1.199 1.00 96.94 110 ARG A C 1
ATOM 846 O O . ARG A 1 110 ? 10.838 0.839 0.577 1.00 96.94 110 ARG A O 1
ATOM 853 N N . GLN A 1 111 ? 13.012 1.275 0.890 1.00 97.12 111 GLN A N 1
ATOM 854 C CA . GLN A 1 111 ? 13.106 2.136 -0.287 1.00 97.12 111 GLN A CA 1
ATOM 855 C C . GLN A 1 111 ? 12.910 1.321 -1.578 1.00 97.12 111 GLN A C 1
ATOM 857 O O . GLN A 1 111 ? 13.198 0.115 -1.585 1.00 97.12 111 GLN A O 1
ATOM 862 N N . PRO A 1 112 ? 12.382 1.939 -2.649 1.00 97.62 112 PRO A N 1
ATOM 863 C CA . PRO A 1 112 ? 12.341 1.298 -3.954 1.00 97.62 112 PRO A CA 1
ATOM 864 C C . PRO A 1 112 ? 13.757 1.066 -4.482 1.00 97.62 112 PRO A C 1
ATOM 866 O O . PRO A 1 112 ? 14.700 1.783 -4.143 1.00 97.62 112 PRO A O 1
ATOM 869 N N . GLU A 1 113 ? 13.897 0.064 -5.339 1.00 97.19 113 GLU A N 1
ATOM 870 C CA . GLU A 1 113 ? 15.057 -0.030 -6.214 1.00 97.19 113 GLU A CA 1
ATOM 871 C C . GLU A 1 113 ? 14.963 1.062 -7.274 1.00 97.19 113 GLU A C 1
ATOM 873 O O . GLU A 1 113 ? 13.878 1.344 -7.780 1.00 97.19 113 GLU A O 1
ATOM 878 N N . ILE A 1 114 ? 16.104 1.659 -7.613 1.00 96.31 114 ILE A N 1
ATOM 879 C CA . ILE A 1 114 ? 16.190 2.724 -8.609 1.00 96.31 114 ILE A CA 1
ATOM 880 C C . ILE A 1 114 ? 17.119 2.262 -9.724 1.00 96.31 114 ILE A C 1
ATOM 882 O O . ILE A 1 114 ? 18.282 1.942 -9.465 1.00 96.31 114 ILE A O 1
ATOM 886 N N . ARG A 1 115 ? 16.627 2.234 -10.965 1.00 93.06 115 ARG A N 1
ATOM 887 C CA . ARG A 1 115 ? 17.443 1.918 -12.145 1.00 93.06 115 ARG A CA 1
ATOM 888 C C . ARG A 1 115 ? 17.172 2.873 -13.290 1.00 93.06 115 ARG A C 1
ATOM 890 O O . ARG A 1 115 ? 16.025 3.142 -13.620 1.00 93.06 115 ARG A O 1
ATOM 897 N N . LEU A 1 116 ? 18.241 3.340 -13.921 1.00 91.62 116 LEU A N 1
ATOM 898 C CA . LEU A 1 116 ? 18.173 3.989 -15.222 1.00 91.62 116 LEU A CA 1
ATOM 899 C C . LEU A 1 116 ? 18.391 2.920 -16.294 1.00 91.62 116 LEU A C 1
ATOM 901 O O . LEU A 1 116 ? 19.325 2.126 -16.174 1.00 91.62 116 LEU A O 1
ATOM 905 N N . TYR A 1 117 ? 17.532 2.892 -17.306 1.00 83.69 117 TYR A N 1
ATOM 906 C CA . TYR A 1 117 ? 17.672 1.990 -18.442 1.00 83.69 117 TYR A CA 1
ATOM 907 C C . TYR A 1 117 ? 18.105 2.777 -19.675 1.00 83.69 117 TYR A C 1
ATOM 909 O O . TYR A 1 117 ? 17.683 3.912 -19.855 1.00 83.69 117 TYR A O 1
ATOM 917 N N . ASP A 1 118 ? 18.874 2.159 -20.571 1.00 87.00 118 ASP A N 1
ATOM 918 C CA . ASP A 1 118 ? 19.370 2.829 -21.785 1.00 87.00 118 ASP A CA 1
ATOM 919 C C . ASP A 1 118 ? 18.243 3.321 -22.713 1.00 87.00 118 ASP A C 1
ATOM 921 O O . ASP A 1 118 ? 18.447 4.211 -23.536 1.00 87.00 118 ASP A O 1
ATOM 925 N N . PHE A 1 119 ? 17.044 2.747 -22.583 1.00 80.88 119 PHE A N 1
ATOM 926 C CA . PHE A 1 119 ? 15.858 3.122 -23.352 1.00 80.88 119 PHE A CA 1
ATOM 927 C C . PHE A 1 119 ? 14.971 4.170 -22.654 1.00 80.88 119 PHE A C 1
ATOM 929 O O . PHE A 1 119 ? 13.942 4.550 -23.216 1.00 80.88 119 PHE A O 1
ATOM 936 N N . THR A 1 120 ? 15.328 4.638 -21.450 1.00 81.50 120 THR A N 1
ATOM 937 C CA . THR A 1 120 ? 14.557 5.638 -20.696 1.00 81.50 120 THR A CA 1
ATOM 938 C C . THR A 1 120 ? 15.445 6.779 -20.213 1.00 81.50 120 THR A C 1
ATOM 940 O O . THR A 1 120 ? 16.501 6.574 -19.632 1.00 81.50 120 THR A O 1
ATOM 943 N N . GLU A 1 121 ? 14.981 8.018 -20.370 1.00 87.44 121 GLU A N 1
ATOM 944 C CA . GLU A 1 121 ? 15.678 9.190 -19.811 1.00 87.44 121 GLU A CA 1
ATOM 945 C C . GLU A 1 121 ? 15.383 9.399 -18.316 1.00 87.44 121 GLU A C 1
ATOM 947 O O . GLU A 1 121 ? 16.024 10.211 -17.652 1.00 87.44 121 GLU A O 1
ATOM 952 N N . VAL A 1 122 ? 14.407 8.662 -17.776 1.00 89.88 122 VAL A N 1
ATOM 953 C CA . VAL A 1 122 ? 13.953 8.766 -16.386 1.00 89.88 122 VAL A CA 1
ATOM 954 C C . VAL A 1 122 ? 14.303 7.491 -15.631 1.00 89.88 122 VAL A C 1
ATOM 956 O O . VAL A 1 122 ? 14.147 6.387 -16.159 1.00 89.88 122 VAL A O 1
ATOM 959 N N . ALA A 1 123 ? 14.752 7.652 -14.386 1.00 93.06 123 ALA A N 1
ATOM 960 C CA . ALA A 1 123 ? 14.990 6.540 -13.483 1.00 93.06 123 ALA A CA 1
ATOM 961 C C . ALA A 1 123 ? 13.670 5.854 -13.091 1.00 93.06 123 ALA A C 1
ATOM 963 O O . ALA A 1 123 ? 12.676 6.498 -12.746 1.00 93.06 123 ALA A O 1
ATOM 964 N N . LEU A 1 124 ? 13.680 4.527 -13.141 1.00 93.69 124 LEU A N 1
ATOM 965 C CA . LEU A 1 124 ? 12.592 3.685 -12.685 1.00 93.69 124 LEU A CA 1
ATOM 966 C C . LEU A 1 124 ? 12.759 3.387 -11.199 1.00 93.69 124 LEU A C 1
ATOM 968 O O . LEU A 1 124 ? 13.757 2.788 -10.805 1.00 93.69 124 LEU A O 1
ATOM 972 N N . GLU A 1 125 ? 11.760 3.753 -10.407 1.00 97.00 125 GLU A N 1
ATOM 973 C CA . GLU A 1 125 ? 11.631 3.415 -8.996 1.00 97.00 125 GLU A CA 1
ATOM 974 C C . GLU A 1 125 ? 10.615 2.282 -8.847 1.00 97.00 125 GLU A C 1
ATOM 976 O O . GLU A 1 125 ? 9.436 2.452 -9.175 1.00 97.00 125 GLU A O 1
ATOM 981 N N . TYR A 1 126 ? 11.037 1.120 -8.354 1.00 97.31 126 TYR A N 1
ATOM 982 C CA . TYR A 1 126 ? 10.166 -0.052 -8.291 1.00 97.31 126 TYR A CA 1
ATOM 983 C C . TYR A 1 126 ? 10.410 -0.947 -7.070 1.00 97.31 126 TYR A C 1
ATOM 985 O O . TYR A 1 126 ? 11.423 -0.868 -6.376 1.00 97.31 126 TYR A O 1
ATOM 993 N N . HIS A 1 127 ? 9.445 -1.823 -6.809 1.00 98.44 127 HIS A N 1
ATOM 994 C CA . HIS A 1 127 ? 9.496 -2.866 -5.794 1.00 98.44 127 HIS A CA 1
ATOM 995 C C . HIS A 1 127 ? 9.259 -4.238 -6.434 1.00 98.44 127 HIS A C 1
ATOM 997 O O . HIS A 1 127 ? 8.350 -4.397 -7.243 1.00 98.44 127 HIS A O 1
ATOM 1003 N N . THR A 1 128 ? 10.056 -5.220 -6.029 1.00 98.19 128 THR A N 1
ATOM 1004 C CA . THR A 1 128 ? 9.971 -6.660 -6.350 1.00 98.19 128 THR A CA 1
ATOM 1005 C C . THR A 1 128 ? 9.573 -7.478 -5.114 1.00 98.19 128 THR A C 1
ATOM 1007 O O . THR A 1 128 ? 9.654 -6.960 -4.005 1.00 98.19 128 THR A O 1
ATOM 1010 N N . GLU A 1 129 ? 9.171 -8.742 -5.263 1.00 97.69 129 GLU A N 1
ATOM 1011 C CA . GLU A 1 129 ? 8.912 -9.716 -4.174 1.00 97.69 129 GLU A CA 1
ATOM 1012 C C . GLU A 1 129 ? 7.853 -9.314 -3.123 1.00 97.69 129 GLU A C 1
ATOM 1014 O O . GLU A 1 129 ? 6.779 -9.903 -3.022 1.00 97.69 129 GLU A O 1
ATOM 1019 N N . LYS A 1 130 ? 8.155 -8.334 -2.270 1.00 98.06 130 LYS A N 1
ATOM 1020 C CA . LYS A 1 130 ? 7.269 -7.830 -1.226 1.00 98.06 130 LYS A CA 1
ATOM 1021 C C . LYS A 1 130 ? 7.567 -6.376 -0.910 1.00 98.06 130 LYS A C 1
ATOM 1023 O O . LYS A 1 130 ? 8.727 -5.978 -0.794 1.00 98.06 130 LYS A O 1
ATOM 1028 N N . VAL A 1 131 ? 6.536 -5.583 -0.675 1.00 98.56 131 VAL A N 1
ATOM 1029 C CA . VAL A 1 131 ? 6.664 -4.255 -0.067 1.00 98.56 131 VAL A CA 1
ATOM 1030 C C . VAL A 1 131 ? 5.505 -4.028 0.892 1.00 98.56 131 VAL A C 1
ATOM 1032 O O . VAL A 1 131 ? 4.359 -4.356 0.593 1.00 98.56 131 VAL A O 1
ATOM 1035 N N . THR A 1 132 ? 5.827 -3.476 2.056 1.00 98.69 132 THR A N 1
ATOM 1036 C CA . THR A 1 132 ? 4.852 -3.045 3.052 1.00 98.69 132 THR A CA 1
ATOM 1037 C C . THR A 1 132 ? 4.908 -1.530 3.140 1.00 98.69 132 THR A C 1
ATOM 1039 O O . THR A 1 132 ? 5.994 -0.959 3.246 1.00 98.69 132 THR A O 1
ATOM 1042 N N . TRP A 1 133 ? 3.753 -0.877 3.123 1.00 98.75 133 TRP A N 1
ATOM 1043 C CA . TRP A 1 133 ? 3.611 0.530 3.465 1.00 98.75 133 TRP A CA 1
ATOM 1044 C C . TRP A 1 133 ? 2.922 0.672 4.808 1.00 98.75 133 TRP A C 1
ATOM 1046 O O . TRP A 1 133 ? 1.964 -0.045 5.099 1.00 98.75 133 TRP A O 1
ATOM 1056 N N . GLN A 1 134 ? 3.374 1.646 5.586 1.00 98.38 134 GLN A N 1
ATOM 1057 C CA . GLN A 1 134 ? 2.816 1.976 6.886 1.00 98.38 134 GLN A CA 1
ATOM 1058 C C . GLN A 1 134 ? 2.330 3.424 6.928 1.00 98.38 134 GLN A C 1
ATOM 1060 O O . GLN A 1 134 ? 2.982 4.329 6.398 1.00 98.38 134 GLN A O 1
ATOM 1065 N N . ALA A 1 135 ? 1.193 3.636 7.581 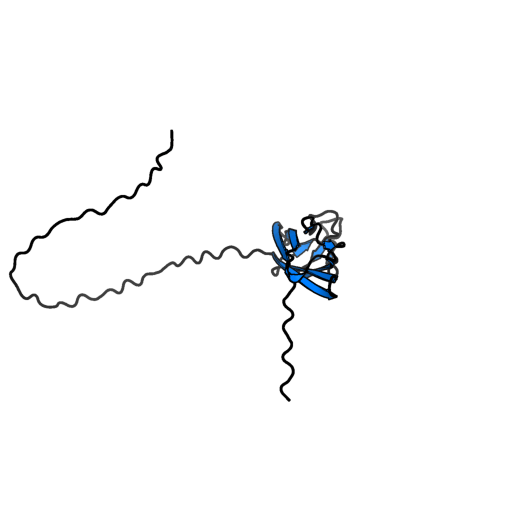1.00 98.31 135 ALA A N 1
ATOM 1066 C CA . ALA A 1 135 ? 0.661 4.950 7.911 1.00 98.31 135 ALA A CA 1
ATOM 1067 C C . ALA A 1 135 ? 0.178 4.948 9.370 1.00 98.31 135 ALA A C 1
ATOM 1069 O O . ALA A 1 135 ? -0.620 4.083 9.740 1.00 98.31 135 ALA A O 1
ATOM 1070 N N . PRO A 1 136 ? 0.623 5.901 10.207 1.00 97.75 136 PRO A N 1
ATOM 1071 C CA . PRO A 1 136 ? -0.018 6.172 11.486 1.00 97.75 136 PRO A CA 1
ATOM 1072 C C . PRO A 1 136 ? -1.523 6.388 11.315 1.00 97.75 136 PRO A C 1
ATOM 1074 O O . PRO A 1 136 ? -1.940 7.118 10.406 1.00 97.75 136 PRO A O 1
ATOM 1077 N N . ILE A 1 137 ? -2.302 5.772 12.200 1.00 97.38 137 ILE A N 1
ATOM 1078 C CA . ILE A 1 137 ? -3.753 5.917 12.297 1.00 97.38 137 ILE A CA 1
ATOM 1079 C C . ILE A 1 137 ? -4.134 6.323 13.722 1.00 97.38 137 ILE A C 1
ATOM 1081 O O . ILE A 1 137 ? -3.627 5.767 14.696 1.00 97.38 137 ILE A O 1
ATOM 1085 N N . GLN A 1 138 ? -5.021 7.305 13.822 1.00 96.75 138 GLN A N 1
ATOM 1086 C CA . GLN A 1 138 ? -5.602 7.797 15.066 1.00 96.75 138 GLN A CA 1
ATOM 1087 C C . GLN A 1 138 ? -7.112 7.610 14.981 1.00 96.75 138 GLN A C 1
ATOM 1089 O O . GLN A 1 138 ? -7.733 8.108 14.043 1.00 96.75 138 GLN A O 1
ATOM 1094 N N . PHE A 1 139 ? -7.689 6.910 15.948 1.00 96.31 139 PHE A N 1
ATOM 1095 C CA . PHE A 1 139 ? -9.128 6.735 16.088 1.00 96.31 139 PHE A CA 1
ATOM 1096 C C . PHE A 1 139 ? -9.723 7.867 16.923 1.00 96.31 139 PHE A C 1
ATOM 1098 O O . PHE A 1 139 ? -9.048 8.448 17.780 1.00 96.31 139 PHE A O 1
ATOM 1105 N N . ASP A 1 140 ? -10.992 8.171 16.678 1.00 94.75 140 ASP A N 1
ATOM 1106 C CA . ASP A 1 140 ? -11.733 9.114 17.507 1.00 94.75 140 ASP A CA 1
ATOM 1107 C C . ASP A 1 140 ? -11.947 8.563 18.918 1.00 94.75 140 ASP A C 1
ATOM 1109 O O . ASP A 1 140 ? -12.226 7.381 19.099 1.00 94.75 140 ASP A O 1
ATOM 1113 N N . ALA A 1 141 ? -11.930 9.439 19.924 1.00 88.31 141 ALA A N 1
ATOM 1114 C CA . ALA A 1 141 ? -12.050 9.048 21.332 1.00 88.31 141 ALA A CA 1
ATOM 1115 C C . ALA A 1 141 ? -13.349 8.290 21.684 1.00 88.31 141 ALA A C 1
ATOM 1117 O O . ALA A 1 141 ? -13.392 7.574 22.681 1.00 88.31 141 ALA A O 1
ATOM 1118 N N . ALA A 1 142 ? -14.415 8.462 20.896 1.00 88.44 142 ALA A N 1
ATOM 1119 C CA . ALA A 1 142 ? -15.695 7.775 21.084 1.00 88.44 142 ALA A CA 1
ATOM 1120 C C . ALA A 1 142 ? -15.801 6.446 20.309 1.00 88.44 142 ALA A C 1
ATOM 1122 O O . ALA A 1 142 ? -16.841 5.791 20.367 1.00 88.44 142 ALA A O 1
ATOM 1123 N N . THR A 1 143 ? -14.757 6.068 19.570 1.00 91.94 143 THR A N 1
ATOM 1124 C CA . THR A 1 143 ? -14.736 4.902 18.688 1.00 91.94 143 THR A CA 1
ATOM 1125 C C . THR A 1 143 ? -13.885 3.794 19.296 1.00 91.94 143 THR A C 1
ATOM 1127 O O . THR A 1 143 ? -12.713 4.014 19.587 1.00 91.94 143 THR A O 1
ATOM 1130 N N . ASP A 1 144 ? -14.440 2.587 19.430 1.00 92.12 144 ASP A N 1
ATOM 1131 C CA . ASP A 1 144 ? -13.639 1.394 19.718 1.00 92.12 144 ASP A CA 1
ATOM 1132 C C . ASP A 1 144 ? -12.922 0.937 18.431 1.00 92.12 144 ASP A C 1
ATOM 1134 O O . ASP A 1 144 ? -13.593 0.587 17.452 1.00 92.12 144 ASP A O 1
ATOM 1138 N N . PRO A 1 145 ? -11.574 0.911 18.386 1.00 92.88 145 PRO A N 1
ATOM 1139 C CA . PRO A 1 145 ? -10.841 0.450 17.210 1.00 92.88 145 PRO A CA 1
ATOM 1140 C C . PRO A 1 145 ? -11.191 -0.978 16.769 1.00 92.88 145 PRO A C 1
ATOM 1142 O O . PRO A 1 145 ? -11.044 -1.298 15.587 1.00 92.88 145 PRO A O 1
ATOM 1145 N N . ALA A 1 146 ? -11.650 -1.841 17.684 1.00 92.12 146 ALA A N 1
ATOM 1146 C CA . ALA A 1 146 ? -12.028 -3.219 17.371 1.00 92.12 146 ALA A CA 1
ATOM 1147 C C . ALA A 1 146 ? -13.273 -3.312 16.467 1.00 92.12 146 ALA A C 1
ATOM 1149 O O . ALA A 1 146 ? -13.403 -4.267 15.694 1.00 92.12 146 ALA A O 1
ATOM 1150 N N . ASP A 1 147 ? -14.148 -2.304 16.511 1.00 92.25 147 ASP A N 1
ATOM 1151 C CA . ASP A 1 147 ? -15.377 -2.245 15.714 1.00 92.25 147 ASP A CA 1
ATOM 1152 C C . ASP A 1 147 ? -15.157 -1.631 14.320 1.00 92.25 147 ASP A C 1
ATOM 1154 O O . ASP A 1 147 ? -16.027 -1.707 13.443 1.00 92.25 147 ASP A O 1
ATOM 1158 N N . ILE A 1 148 ? -13.982 -1.045 14.076 1.00 93.50 148 ILE A N 1
ATOM 1159 C CA . ILE A 1 148 ? -13.688 -0.310 12.847 1.00 93.50 148 ILE A CA 1
ATOM 1160 C C . ILE A 1 148 ? -13.109 -1.203 11.750 1.00 93.50 148 ILE A C 1
ATOM 1162 O O . ILE A 1 148 ? -12.223 -2.036 11.949 1.00 93.50 148 ILE A O 1
ATOM 1166 N N . VAL A 1 149 ? -13.595 -0.962 10.528 1.00 96.38 149 VAL A N 1
ATOM 1167 C CA . VAL A 1 149 ? -13.029 -1.499 9.288 1.00 96.38 149 VAL A CA 1
ATOM 1168 C C . VAL A 1 149 ? -12.570 -0.346 8.419 1.00 96.38 149 VAL A C 1
ATOM 1170 O O . VAL A 1 149 ? -13.387 0.358 7.816 1.00 96.38 149 VAL A O 1
ATOM 1173 N N . VAL A 1 150 ? -11.258 -0.196 8.292 1.00 97.38 150 VAL A N 1
ATOM 1174 C CA . VAL A 1 150 ? -10.676 0.786 7.382 1.00 97.38 150 VAL A CA 1
ATOM 1175 C C . VAL A 1 150 ? -10.757 0.229 5.966 1.00 97.38 150 VAL A C 1
ATOM 1177 O O . VAL A 1 150 ? -10.184 -0.817 5.657 1.00 97.38 150 VAL A O 1
ATOM 1180 N N . ARG A 1 151 ? -11.496 0.921 5.097 1.00 98.19 151 ARG A N 1
ATOM 1181 C CA . ARG A 1 151 ? -11.713 0.519 3.703 1.00 98.19 151 ARG A CA 1
ATOM 1182 C C . ARG A 1 151 ? -10.929 1.410 2.757 1.00 98.19 151 ARG A C 1
ATOM 1184 O O . ARG A 1 151 ? -10.790 2.605 2.999 1.00 98.19 151 ARG A O 1
ATOM 1191 N N . GLY A 1 152 ? -10.481 0.851 1.643 1.00 98.06 152 GLY A N 1
ATOM 1192 C CA . GLY A 1 152 ? -9.751 1.616 0.644 1.00 98.06 152 GLY A CA 1
ATOM 1193 C C . GLY A 1 152 ? -9.588 0.900 -0.684 1.00 98.06 152 GLY A C 1
ATOM 1194 O O . GLY A 1 152 ? -10.223 -0.120 -0.965 1.00 98.06 152 GLY A O 1
ATOM 1195 N N . LYS A 1 153 ? -8.722 1.468 -1.513 1.00 98.38 153 LYS A N 1
ATOM 1196 C CA . LYS A 1 153 ? -8.336 0.957 -2.820 1.00 98.38 153 LYS A CA 1
ATOM 1197 C C . LYS A 1 153 ? -6.822 0.978 -2.929 1.00 98.38 153 LYS A C 1
ATOM 1199 O O . LYS A 1 153 ? -6.179 1.951 -2.538 1.00 98.38 153 LYS A O 1
ATOM 1204 N N . PHE A 1 154 ? -6.292 -0.079 -3.513 1.00 98.50 154 PHE A N 1
ATOM 1205 C CA . PHE A 1 154 ? -4.918 -0.182 -3.956 1.00 98.50 154 PHE A CA 1
ATOM 1206 C C . PHE A 1 154 ? -4.911 -0.221 -5.480 1.00 98.50 154 PHE A C 1
ATOM 1208 O O . PHE A 1 154 ? -5.694 -0.960 -6.088 1.00 98.50 154 PHE A O 1
ATOM 1215 N N . LYS A 1 155 ? -4.043 0.581 -6.089 1.00 98.44 155 LYS A N 1
ATOM 1216 C CA . LYS A 1 155 ? -3.793 0.557 -7.527 1.00 98.44 155 LYS A CA 1
ATOM 1217 C C . LYS A 1 155 ? -2.303 0.484 -7.797 1.00 98.44 155 LYS A C 1
ATOM 1219 O O . LYS A 1 155 ? -1.549 1.207 -7.158 1.00 98.44 155 LYS A O 1
ATOM 1224 N N . ALA A 1 156 ? -1.902 -0.328 -8.761 1.00 98.00 156 ALA A N 1
ATOM 1225 C CA . ALA A 1 156 ? -0.531 -0.368 -9.255 1.00 98.00 156 ALA A CA 1
ATOM 1226 C C . ALA A 1 156 ? -0.512 -0.825 -10.716 1.00 98.00 156 ALA A C 1
ATOM 1228 O O . ALA A 1 156 ? -1.443 -1.491 -11.168 1.00 98.00 156 ALA A O 1
ATOM 1229 N N . ALA A 1 157 ? 0.556 -0.504 -11.439 1.00 97.31 157 ALA A N 1
ATOM 1230 C CA . ALA A 1 157 ? 0.917 -1.231 -12.648 1.00 97.31 157 ALA A CA 1
ATOM 1231 C C . ALA A 1 157 ? 1.944 -2.301 -12.263 1.00 97.31 157 ALA A C 1
ATOM 1233 O O . ALA A 1 157 ? 3.042 -1.967 -11.815 1.00 97.31 157 ALA A O 1
ATOM 1234 N N . ALA A 1 158 ? 1.553 -3.570 -12.379 1.00 97.31 158 ALA A N 1
ATOM 1235 C CA . ALA A 1 158 ? 2.454 -4.705 -12.261 1.00 97.31 158 ALA A CA 1
ATOM 1236 C C . ALA A 1 158 ? 3.066 -4.965 -13.631 1.00 97.31 158 ALA A C 1
ATOM 1238 O O . ALA A 1 158 ? 2.340 -5.208 -14.593 1.00 97.31 158 ALA A O 1
ATOM 1239 N N . SER A 1 159 ? 4.384 -4.903 -13.721 1.00 95.38 159 SER A N 1
ATOM 1240 C CA . SER A 1 159 ? 5.103 -4.974 -14.984 1.00 95.38 159 SER A CA 1
ATOM 1241 C C . SER A 1 159 ? 6.185 -6.046 -14.936 1.00 95.38 159 SER A C 1
ATOM 1243 O O . SER A 1 159 ? 6.743 -6.349 -13.884 1.00 95.38 159 SER A O 1
ATOM 1245 N N . THR A 1 160 ? 6.469 -6.610 -16.100 1.00 94.19 160 THR A N 1
ATOM 1246 C CA . THR A 1 160 ? 7.704 -7.335 -16.418 1.00 94.19 160 THR A CA 1
ATOM 1247 C C . THR A 1 160 ? 8.510 -6.468 -17.391 1.00 94.19 160 THR A C 1
ATOM 1249 O O . THR A 1 160 ? 8.134 -5.329 -17.671 1.00 94.19 160 THR A O 1
ATOM 1252 N N . GLU A 1 161 ? 9.583 -6.999 -17.974 1.00 86.56 161 GLU A N 1
ATOM 1253 C CA . GLU A 1 161 ? 10.304 -6.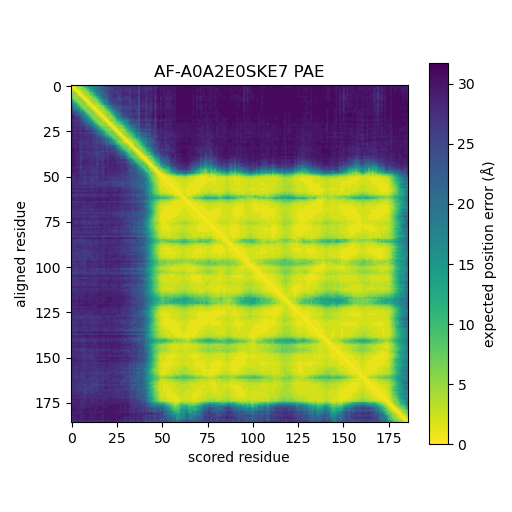308 -19.052 1.00 86.56 161 GLU A CA 1
ATOM 1254 C C . GLU A 1 161 ? 9.451 -6.085 -20.315 1.00 86.56 161 GLU A C 1
ATOM 1256 O O . GLU A 1 161 ? 9.724 -5.170 -21.088 1.00 86.56 161 GLU A O 1
ATOM 1261 N N . LEU A 1 162 ? 8.424 -6.913 -20.544 1.00 87.56 162 LEU A N 1
ATOM 1262 C CA . LEU A 1 162 ? 7.704 -6.968 -21.825 1.00 87.56 162 LEU A CA 1
ATOM 1263 C C . LEU A 1 162 ? 6.216 -6.624 -21.726 1.00 87.56 162 LEU A C 1
ATOM 1265 O O . LEU A 1 162 ? 5.588 -6.320 -22.739 1.00 87.56 162 LEU A O 1
ATOM 1269 N N . THR A 1 163 ? 5.624 -6.713 -20.535 1.00 92.50 163 THR A N 1
ATOM 1270 C CA . THR A 1 163 ? 4.179 -6.532 -20.345 1.00 92.50 163 THR A CA 1
ATOM 1271 C C . THR A 1 163 ? 3.856 -5.802 -19.052 1.00 92.50 163 THR A C 1
ATOM 1273 O O . THR A 1 163 ? 4.630 -5.854 -18.099 1.00 92.50 163 THR A O 1
ATOM 1276 N N . SER A 1 164 ? 2.692 -5.152 -19.016 1.00 94.25 164 SER A N 1
ATOM 1277 C CA . SER A 1 164 ? 2.156 -4.479 -17.838 1.00 94.25 164 SER A CA 1
ATOM 1278 C C . SER A 1 164 ? 0.667 -4.777 -17.665 1.00 94.25 164 SER A C 1
ATOM 1280 O O . SER A 1 164 ? -0.096 -4.791 -18.633 1.00 94.25 164 SER A O 1
ATOM 1282 N N . VAL A 1 165 ? 0.256 -5.009 -16.421 1.00 96.00 165 VAL A N 1
ATOM 1283 C CA . VAL A 1 165 ? -1.115 -5.302 -15.999 1.00 96.00 165 VAL A CA 1
ATOM 1284 C C . VAL A 1 165 ? -1.501 -4.344 -14.877 1.00 96.00 165 VAL A C 1
ATOM 1286 O O . VAL A 1 165 ? -0.774 -4.180 -13.897 1.00 96.00 165 VAL A O 1
ATOM 1289 N N . LEU A 1 166 ? -2.668 -3.710 -14.999 1.00 96.88 166 LEU A N 1
ATOM 1290 C CA . LEU A 1 166 ? -3.196 -2.850 -13.943 1.00 96.88 166 LEU A CA 1
ATOM 1291 C C . LEU A 1 166 ? -3.835 -3.687 -12.838 1.00 96.88 166 LEU A C 1
ATOM 1293 O O . LEU A 1 166 ? -4.766 -4.454 -13.076 1.00 96.88 166 LEU A O 1
ATOM 1297 N N . ILE A 1 167 ? -3.363 -3.474 -11.618 1.00 97.44 167 ILE A N 1
ATOM 1298 C CA . ILE A 1 167 ? -3.856 -4.115 -10.406 1.00 97.44 167 ILE A CA 1
ATOM 1299 C C . ILE A 1 167 ? -4.810 -3.163 -9.710 1.00 97.44 167 ILE A C 1
ATOM 1301 O O . ILE A 1 167 ? -4.434 -2.037 -9.390 1.00 97.44 167 ILE A O 1
ATOM 1305 N N . HIS A 1 168 ? -6.028 -3.626 -9.441 1.00 97.38 168 HIS A N 1
ATOM 1306 C CA . HIS A 1 168 ? -7.024 -2.917 -8.646 1.00 97.38 168 HIS A CA 1
ATOM 1307 C C . HIS A 1 168 ? -7.498 -3.822 -7.509 1.00 97.38 168 HIS A C 1
ATOM 1309 O O . HIS A 1 168 ? -8.330 -4.698 -7.722 1.00 97.38 168 HIS A O 1
ATOM 1315 N N . ALA A 1 169 ? -7.027 -3.570 -6.291 1.00 97.12 169 ALA A N 1
ATOM 1316 C CA . ALA A 1 169 ? -7.456 -4.321 -5.117 1.00 97.12 169 ALA A CA 1
ATOM 1317 C C . ALA A 1 169 ? -8.291 -3.447 -4.174 1.00 97.12 169 ALA A C 1
ATOM 1319 O O . ALA A 1 169 ? -8.068 -2.239 -4.032 1.00 97.12 169 ALA A O 1
ATOM 1320 N N . LYS A 1 170 ? -9.280 -4.062 -3.524 1.00 98.06 170 LYS A N 1
ATOM 1321 C CA . LYS A 1 170 ? -9.994 -3.450 -2.399 1.00 98.06 170 LYS A CA 1
ATOM 1322 C C . LYS A 1 170 ? -9.199 -3.712 -1.128 1.00 98.06 170 LYS A C 1
ATOM 1324 O O . LYS A 1 170 ? -8.716 -4.819 -0.927 1.00 98.06 170 LYS A O 1
ATOM 1329 N N . LEU A 1 171 ? -9.100 -2.701 -0.276 1.00 97.94 171 LEU A N 1
ATOM 1330 C CA . LEU A 1 171 ? -8.476 -2.818 1.036 1.00 97.94 171 LEU A CA 1
ATOM 1331 C C . LEU A 1 171 ? -9.560 -2.886 2.105 1.00 97.94 171 LEU A C 1
ATOM 1333 O O . LEU A 1 171 ? -10.494 -2.080 2.088 1.00 97.94 171 LEU A O 1
ATOM 1337 N N . GLU A 1 172 ? -9.408 -3.828 3.028 1.00 97.44 172 GLU A N 1
ATOM 1338 C CA . GLU A 1 172 ? -10.202 -3.946 4.248 1.00 97.44 172 GLU A CA 1
ATOM 1339 C C . GLU A 1 172 ? -9.250 -4.299 5.389 1.00 97.44 172 GLU A C 1
ATOM 1341 O O . GLU A 1 172 ? -8.797 -5.436 5.504 1.00 97.44 172 GLU A O 1
ATOM 1346 N N . ALA A 1 173 ? -8.908 -3.312 6.212 1.00 96.88 173 ALA A N 1
ATOM 1347 C CA . ALA A 1 173 ? -8.031 -3.498 7.356 1.00 96.88 173 ALA A CA 1
ATOM 1348 C C . ALA A 1 173 ? -8.847 -3.498 8.648 1.00 96.88 173 ALA A C 1
ATOM 1350 O O . ALA A 1 173 ? -9.737 -2.666 8.844 1.00 96.88 173 ALA A O 1
ATOM 1351 N N . ARG A 1 174 ? -8.517 -4.438 9.529 1.00 95.62 174 ARG A N 1
ATOM 1352 C CA . ARG A 1 174 ? -9.066 -4.567 10.880 1.00 95.62 174 ARG A CA 1
ATOM 1353 C C . ARG A 1 174 ? -7.920 -4.595 11.877 1.00 95.62 174 ARG A C 1
ATOM 1355 O O . ARG A 1 174 ? -6.792 -4.936 11.505 1.00 95.62 174 ARG A O 1
ATOM 1362 N N . VAL A 1 175 ? -8.220 -4.250 13.123 1.00 94.12 175 VAL A N 1
ATOM 1363 C CA . VAL A 1 175 ? -7.298 -4.471 14.238 1.00 94.12 175 VAL A CA 1
ATOM 1364 C C . VAL A 1 175 ? -7.050 -5.969 14.365 1.00 94.12 175 VAL A C 1
ATOM 1366 O O . VAL A 1 175 ? -7.996 -6.756 14.442 1.00 94.12 175 VAL A O 1
ATOM 1369 N N . GLU A 1 176 ? -5.782 -6.374 14.334 1.00 84.88 176 GLU A N 1
ATOM 1370 C CA . GLU A 1 176 ? -5.440 -7.764 14.615 1.00 84.88 176 GLU A CA 1
ATOM 1371 C C . GLU A 1 176 ? -5.812 -8.094 16.066 1.00 84.88 176 GLU A C 1
ATOM 1373 O O . GLU A 1 176 ? -5.478 -7.324 16.972 1.00 84.88 176 GLU A O 1
ATOM 1378 N N . PRO A 1 177 ? -6.489 -9.227 16.323 1.00 69.56 177 PRO A N 1
ATOM 1379 C CA . PRO A 1 177 ? -6.737 -9.654 17.686 1.00 69.56 177 PRO A CA 1
ATOM 1380 C C . PRO A 1 177 ? -5.390 -9.900 18.364 1.00 69.56 177 PRO A C 1
ATOM 1382 O O . PRO A 1 177 ? -4.588 -10.709 17.893 1.00 69.56 177 PRO A O 1
ATOM 1385 N N . THR A 1 178 ? -5.137 -9.212 19.477 1.00 61.28 178 THR A N 1
ATOM 1386 C CA . THR A 1 178 ? -3.977 -9.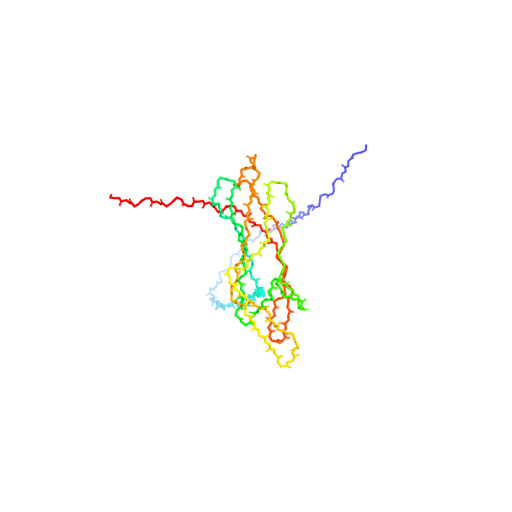488 20.325 1.00 61.28 178 THR A CA 1
ATOM 1387 C C . THR A 1 178 ? -4.063 -10.941 20.774 1.00 61.28 178 THR A C 1
ATOM 1389 O O . THR A 1 178 ? -4.871 -11.276 21.638 1.00 61.28 178 THR A O 1
ATOM 1392 N N . VAL A 1 179 ? -3.257 -11.824 20.181 1.00 60.12 179 VAL A N 1
ATOM 1393 C CA . VAL A 1 179 ? -3.129 -13.198 20.670 1.00 60.12 179 VAL A CA 1
ATOM 1394 C C . VAL A 1 179 ? -2.505 -13.096 22.061 1.00 60.12 179 VAL A C 1
ATOM 1396 O O . VAL A 1 179 ? -1.377 -12.607 22.169 1.00 60.12 179 VAL A O 1
ATOM 1399 N N . PRO A 1 180 ? -3.194 -13.514 23.140 1.00 55.72 180 PRO A N 1
ATOM 1400 C CA . PRO A 1 180 ? -2.572 -13.552 24.449 1.00 55.72 180 PRO A CA 1
ATOM 1401 C C . PRO A 1 180 ? -1.392 -14.513 24.351 1.00 55.72 180 PRO A C 1
ATOM 1403 O O . PRO A 1 180 ? -1.574 -15.695 24.052 1.00 55.72 180 PRO A O 1
ATOM 1406 N N . VAL A 1 181 ? -0.176 -14.013 24.571 1.00 63.78 181 VAL A N 1
ATOM 1407 C CA . VAL A 1 181 ? 0.984 -14.885 24.743 1.00 63.78 181 VAL A CA 1
ATOM 1408 C C . VAL A 1 181 ? 0.676 -15.731 25.970 1.00 63.78 181 VAL A C 1
ATOM 1410 O O . VAL A 1 181 ? 0.630 -15.214 27.086 1.00 63.78 181 VAL A O 1
ATOM 1413 N N . LEU A 1 182 ? 0.384 -17.017 25.761 1.00 64.00 182 LEU A N 1
ATOM 1414 C CA . LEU A 1 182 ? 0.215 -17.962 26.856 1.00 64.00 182 LEU A CA 1
ATOM 1415 C C . LEU A 1 182 ? 1.490 -17.888 27.697 1.00 64.00 182 LEU A C 1
ATOM 1417 O O . LEU A 1 182 ? 2.576 -18.194 27.204 1.00 64.00 182 LEU A O 1
ATOM 1421 N N . ALA A 1 183 ? 1.356 -17.418 28.939 1.00 62.47 183 ALA A N 1
ATOM 1422 C CA . ALA A 1 183 ? 2.473 -17.354 29.866 1.00 62.47 183 ALA A CA 1
ATOM 1423 C C . ALA A 1 183 ? 3.129 -18.746 29.953 1.00 62.47 183 ALA A C 1
ATOM 1425 O O . ALA A 1 183 ? 2.407 -19.754 29.941 1.00 62.47 183 ALA A O 1
ATOM 1426 N N . PRO A 1 184 ? 4.470 -18.831 30.009 1.00 64.69 184 PRO A N 1
ATOM 1427 C CA . PRO A 1 184 ? 5.146 -20.112 30.132 1.00 64.69 184 PRO A CA 1
ATOM 1428 C C . PRO A 1 184 ? 4.605 -20.842 31.363 1.00 64.69 184 PRO A C 1
ATOM 1430 O O . PRO A 1 184 ? 4.536 -20.271 32.452 1.00 64.69 184 PRO A O 1
ATOM 1433 N N . ARG A 1 185 ? 4.192 -22.101 31.182 1.00 57.94 185 ARG A N 1
ATOM 1434 C CA . ARG A 1 185 ? 3.893 -22.983 32.311 1.00 57.94 185 ARG A CA 1
ATOM 1435 C C . ARG A 1 185 ? 5.210 -23.216 33.052 1.00 57.94 185 ARG A C 1
ATOM 1437 O O . ARG A 1 185 ? 6.093 -23.873 32.507 1.00 57.94 185 ARG A O 1
ATOM 1444 N N . THR A 1 186 ? 5.339 -22.604 34.224 1.00 77.38 186 THR A N 1
ATOM 1445 C CA . THR A 1 186 ? 6.400 -22.874 35.205 1.00 77.38 186 THR A CA 1
ATOM 1446 C C . THR A 1 186 ? 6.251 -24.262 35.797 1.00 77.38 186 THR A C 1
ATOM 1448 O O . THR A 1 186 ? 5.085 -24.628 36.079 1.00 77.38 186 THR A O 1
#

Solvent-accessible surface area (backbone atoms only — not comparable to full-atom values): 11826 Å² total; per-residue (Å²): 142,84,88,84,86,89,81,91,81,82,80,88,84,88,84,83,90,85,88,86,88,83,92,75,92,73,82,87,73,81,70,81,80,76,75,75,75,77,79,71,80,73,74,78,78,70,72,80,78,70,61,63,46,74,51,42,38,28,46,74,78,47,95,49,32,29,39,38,38,41,35,41,44,31,38,87,82,34,33,32,35,25,69,81,35,82,88,58,67,34,30,44,82,46,70,60,91,56,87,61,44,51,69,59,78,72,43,61,79,59,81,59,51,76,47,74,46,99,91,43,98,57,69,45,37,28,45,53,50,59,52,42,29,41,21,55,33,39,43,36,94,90,49,63,58,84,79,44,70,53,41,33,40,38,35,31,36,42,27,45,100,86,50,74,46,81,45,80,45,77,39,65,22,39,55,62,79,80,74,76,78,76,73,81,86,126

Nearest PDB structures (foldseek):
  8k2k-assembly1_A  TM=5.021E-01  e=1.129E-04  metagenome
  8q8h-assembly1_D  TM=4.217E-01  e=1.009E-03  Niabella aurantiaca DSM 17617
  3q48-assembly1_A  TM=3.687E-01  e=2.120E-02  Pseudomonas aeruginosa
  3f85-assembly1_A  TM=2.704E-01  e=3.250E-02  Escherichia coli
  3f83-assembly1_A  TM=2.603E-01  e=4.724E-02  Escherichia coli

Secondary structure (DSSP, 8-state):
----------------------------------------------PPPPSEEEEEEEEEEETTEEEEEEEEEE-TT-EEE-TT-SSS---EEEEPP-TTEEE---EESSPPEEE--TT-SSPEEEEESEEEEEEEEEE-TT--GGG--EEEEEEEEEE-SS-EEEEEEEEEE-BPP---------